Protein AF-A0A915JAK9-F1 (afdb_monomer_lite)

Structure (mmCIF, N/CA/C/O backbone):
data_AF-A0A915JAK9-F1
#
_entry.id   AF-A0A915JAK9-F1
#
loop_
_atom_site.group_PDB
_atom_site.id
_atom_site.type_symbol
_atom_site.label_atom_id
_atom_site.label_alt_id
_atom_site.label_comp_id
_atom_site.label_asym_id
_atom_site.label_entity_id
_atom_site.label_seq_id
_atom_site.pdbx_PDB_ins_code
_atom_site.Cartn_x
_atom_site.Cartn_y
_atom_site.Cartn_z
_atom_site.occupancy
_atom_site.B_iso_or_equiv
_atom_site.auth_seq_id
_atom_site.auth_comp_id
_atom_site.auth_asym_id
_atom_site.auth_atom_id
_atom_site.pdbx_PDB_model_num
ATOM 1 N N . MET A 1 1 ? 22.316 16.025 -23.264 1.00 28.16 1 MET A N 1
ATOM 2 C CA . MET A 1 1 ? 22.798 15.914 -21.864 1.00 28.16 1 MET A CA 1
ATOM 3 C C . MET A 1 1 ? 23.188 14.487 -21.472 1.00 28.16 1 MET A C 1
ATOM 5 O O . MET A 1 1 ? 24.205 14.339 -20.814 1.00 28.16 1 MET A O 1
ATOM 9 N N . ALA A 1 2 ? 22.484 13.441 -21.930 1.00 27.31 2 ALA A N 1
ATOM 10 C CA . ALA A 1 2 ? 22.866 12.042 -21.676 1.00 27.31 2 ALA A CA 1
ATOM 11 C C . ALA A 1 2 ? 24.202 11.599 -22.322 1.00 27.31 2 ALA A C 1
ATOM 13 O O . ALA A 1 2 ? 24.864 10.717 -21.787 1.00 27.31 2 ALA A O 1
ATOM 14 N N . SER A 1 3 ? 24.633 12.230 -23.424 1.00 28.39 3 SER A N 1
ATOM 15 C CA . SER A 1 3 ? 25.911 11.921 -24.093 1.00 28.39 3 SER A CA 1
ATOM 16 C C . SER A 1 3 ? 27.145 12.353 -23.294 1.00 28.39 3 SER A C 1
ATOM 18 O O . SER A 1 3 ? 28.183 11.713 -23.402 1.00 28.39 3 SER A O 1
ATOM 20 N N . HIS A 1 4 ? 27.030 13.397 -22.466 1.00 32.34 4 HIS A N 1
ATOM 21 C CA . HIS A 1 4 ? 28.166 13.973 -21.740 1.00 32.34 4 HIS A CA 1
ATOM 22 C C . HIS A 1 4 ? 28.439 13.314 -20.380 1.00 32.34 4 HIS A C 1
ATOM 24 O O . HIS A 1 4 ? 29.545 13.434 -19.875 1.00 32.34 4 HIS A O 1
ATOM 30 N N . MET A 1 5 ? 27.487 12.569 -19.801 1.00 33.78 5 MET A N 1
ATOM 31 C CA . MET A 1 5 ? 27.693 11.870 -18.515 1.00 33.78 5 MET A CA 1
ATOM 32 C C . MET A 1 5 ? 28.364 10.492 -18.659 1.00 33.78 5 MET A C 1
ATOM 34 O O . MET A 1 5 ? 28.648 9.835 -17.661 1.00 33.78 5 MET A O 1
ATOM 38 N N . VAL A 1 6 ? 28.598 10.023 -19.890 1.00 38.34 6 VAL A N 1
ATOM 39 C CA . VAL A 1 6 ? 29.215 8.710 -20.166 1.00 38.34 6 VAL A CA 1
ATOM 40 C C . VAL A 1 6 ? 30.747 8.792 -20.208 1.00 38.34 6 VAL A C 1
ATOM 42 O O . VAL A 1 6 ? 31.412 7.763 -20.092 1.00 38.34 6 VAL A O 1
ATOM 45 N N . ASP A 1 7 ? 31.314 9.992 -20.341 1.00 36.41 7 ASP A N 1
ATOM 46 C CA . ASP A 1 7 ? 32.749 10.176 -20.579 1.00 36.41 7 ASP A CA 1
ATOM 47 C C . ASP A 1 7 ? 33.586 10.352 -19.292 1.00 36.41 7 ASP A C 1
ATOM 49 O O . ASP A 1 7 ? 34.808 10.248 -19.350 1.00 36.41 7 ASP A O 1
ATOM 53 N N . ASP A 1 8 ? 32.960 10.502 -18.116 1.00 35.62 8 ASP A N 1
ATOM 54 C CA . ASP A 1 8 ? 33.673 10.752 -16.846 1.00 35.62 8 ASP A CA 1
ATOM 55 C C . ASP A 1 8 ? 34.227 9.492 -16.146 1.00 35.62 8 ASP A C 1
ATOM 57 O O . ASP A 1 8 ? 34.864 9.583 -15.093 1.00 35.62 8 ASP A O 1
ATOM 61 N N . PHE A 1 9 ? 34.060 8.297 -16.725 1.00 39.94 9 PHE A N 1
ATOM 62 C CA . PHE A 1 9 ? 34.734 7.093 -16.225 1.00 39.94 9 PHE A CA 1
ATOM 63 C C . PHE A 1 9 ? 36.151 7.000 -16.809 1.00 39.94 9 PHE A C 1
ATOM 65 O O . PHE A 1 9 ? 36.368 6.458 -17.894 1.00 39.94 9 PHE A O 1
ATOM 72 N N . TRP A 1 10 ? 37.122 7.539 -16.065 1.00 36.62 10 TRP A N 1
ATOM 73 C CA . TRP A 1 10 ? 38.556 7.460 -16.355 1.00 36.62 10 TRP A CA 1
ATOM 74 C C . TRP A 1 10 ? 39.028 6.001 -16.494 1.00 36.62 10 TRP A C 1
ATOM 76 O O . TRP A 1 10 ? 39.390 5.344 -15.517 1.00 36.62 10 TRP A O 1
ATOM 86 N N . TRP A 1 11 ? 39.094 5.497 -17.726 1.00 42.53 11 TRP A N 1
ATOM 87 C CA . TRP A 1 11 ? 39.929 4.348 -18.065 1.00 42.53 11 TRP A CA 1
ATOM 88 C C . TRP A 1 11 ? 41.350 4.862 -18.276 1.00 42.53 11 TRP A C 1
ATOM 90 O O . TRP A 1 11 ? 41.704 5.341 -19.351 1.00 42.53 11 TRP A O 1
ATOM 100 N N . GLY A 1 12 ? 42.169 4.809 -17.227 1.00 32.50 12 GLY A N 1
ATOM 101 C CA . GLY A 1 12 ? 43.600 5.068 -17.356 1.00 32.50 12 GLY A CA 1
ATOM 102 C C . GLY A 1 12 ? 44.207 4.134 -18.406 1.00 32.50 12 GLY A C 1
ATOM 103 O O . GLY A 1 12 ? 44.239 2.926 -18.197 1.00 32.50 12 GLY A O 1
ATOM 104 N N . SER A 1 13 ? 44.626 4.701 -19.542 1.00 35.09 13 SER A N 1
ATOM 105 C CA . SER A 1 13 ? 45.482 4.127 -20.602 1.00 35.09 13 SER A CA 1
ATOM 106 C C . SER A 1 13 ? 45.174 2.720 -21.153 1.00 35.09 13 SER A C 1
ATOM 108 O O . SER A 1 13 ? 45.930 2.229 -21.987 1.00 35.09 13 SER A O 1
ATOM 110 N N . HIS A 1 14 ? 44.074 2.075 -20.763 1.00 40.88 14 HIS A N 1
ATOM 111 C CA . HIS A 1 14 ? 43.663 0.758 -21.246 1.00 40.88 14 HIS A CA 1
ATOM 112 C C . HIS A 1 14 ? 42.363 0.900 -22.035 1.00 40.88 14 HIS A C 1
ATOM 114 O O . HIS A 1 14 ? 41.375 1.438 -21.537 1.00 40.88 14 HIS A O 1
ATOM 120 N N . SER A 1 15 ? 42.376 0.433 -23.285 1.00 47.16 15 SER A N 1
ATOM 121 C CA . SER A 1 15 ? 41.214 0.418 -24.173 1.00 47.16 15 SER A CA 1
ATOM 122 C C . SER A 1 15 ? 40.009 -0.204 -23.468 1.00 47.16 15 SER A C 1
ATOM 124 O O . SER A 1 15 ? 40.119 -1.312 -22.935 1.00 47.16 15 SER A O 1
ATOM 126 N N . ALA A 1 16 ? 38.869 0.492 -23.482 1.00 50.66 16 ALA A N 1
ATOM 127 C CA . ALA A 1 16 ? 37.636 -0.015 -22.894 1.00 50.66 16 ALA A CA 1
ATOM 128 C C . ALA A 1 16 ? 37.316 -1.426 -23.437 1.00 50.66 16 ALA A C 1
ATOM 130 O O . ALA A 1 16 ? 37.571 -1.692 -24.617 1.00 50.66 16 ALA A O 1
ATOM 131 N N . PRO A 1 17 ? 36.760 -2.337 -22.616 1.00 52.34 17 PRO A N 1
ATOM 132 C CA . PRO A 1 17 ? 36.475 -3.700 -23.048 1.00 52.34 17 PRO A CA 1
ATOM 133 C C . PRO A 1 17 ? 35.627 -3.705 -24.333 1.00 52.34 17 PRO A C 1
ATOM 135 O O . PRO A 1 17 ? 34.690 -2.909 -24.428 1.00 52.34 17 PRO A O 1
ATOM 138 N N . PRO A 1 18 ? 35.862 -4.613 -25.298 1.00 48.34 18 PRO A N 1
ATOM 139 C CA . PRO A 1 18 ? 35.088 -4.673 -26.546 1.00 48.34 18 PRO A CA 1
ATOM 140 C C . PRO A 1 18 ? 33.568 -4.725 -26.317 1.00 48.34 18 PRO A C 1
ATOM 142 O O . PRO A 1 18 ? 32.795 -4.101 -27.042 1.00 48.34 18 PRO A O 1
ATOM 145 N N . ASN A 1 19 ? 33.148 -5.393 -25.238 1.00 48.19 19 ASN A N 1
ATOM 146 C CA . ASN A 1 19 ? 31.753 -5.471 -24.806 1.00 48.19 19 ASN A CA 1
ATOM 147 C C . ASN A 1 19 ? 31.181 -4.105 -24.386 1.00 48.19 19 ASN A C 1
ATOM 149 O O . ASN A 1 19 ? 30.012 -3.840 -24.638 1.00 48.19 19 ASN A O 1
ATOM 153 N N . TYR A 1 20 ? 31.991 -3.230 -23.782 1.00 50.78 20 TYR A N 1
ATOM 154 C CA . TYR A 1 20 ? 31.600 -1.866 -23.411 1.00 50.78 20 TYR A CA 1
ATOM 155 C C . TYR A 1 20 ? 31.475 -0.955 -24.640 1.00 50.78 20 TYR A C 1
ATOM 157 O O . TYR A 1 20 ? 30.569 -0.129 -24.699 1.00 50.78 20 TYR A O 1
ATOM 165 N N . ILE A 1 21 ? 32.337 -1.129 -25.647 1.00 53.31 21 ILE A N 1
ATOM 166 C CA . ILE A 1 21 ? 32.273 -0.363 -26.902 1.00 53.31 21 ILE A CA 1
ATOM 167 C C . ILE A 1 21 ? 31.019 -0.743 -27.694 1.00 53.31 21 ILE A C 1
ATOM 169 O O . ILE A 1 21 ? 30.227 0.134 -28.025 1.00 53.31 21 ILE A O 1
ATOM 173 N N . ALA A 1 22 ? 30.784 -2.043 -27.917 1.00 52.66 22 ALA A N 1
ATOM 174 C CA . ALA A 1 22 ? 29.562 -2.529 -28.564 1.00 52.66 22 ALA A CA 1
ATOM 175 C C . ALA A 1 22 ? 28.302 -2.065 -27.813 1.00 52.66 22 ALA A C 1
ATOM 177 O O . ALA A 1 22 ? 27.298 -1.693 -28.418 1.00 52.66 22 ALA A O 1
ATOM 178 N N . PHE A 1 23 ? 28.383 -2.023 -26.483 1.00 54.59 23 PHE A N 1
ATOM 179 C CA . PHE A 1 23 ? 27.334 -1.501 -25.628 1.00 54.59 23 PHE A CA 1
ATOM 180 C C . PHE A 1 23 ? 27.099 0.010 -25.803 1.00 54.59 23 PHE A C 1
ATOM 182 O O . PHE A 1 23 ? 25.952 0.400 -26.001 1.00 54.59 23 PHE A O 1
ATOM 189 N N . LYS A 1 24 ? 28.147 0.850 -25.796 1.00 54.62 24 LYS A N 1
ATOM 190 C CA . LYS A 1 24 ? 28.047 2.302 -26.054 1.00 54.62 24 LYS A CA 1
ATOM 191 C C . LYS A 1 24 ? 27.446 2.564 -27.437 1.00 54.62 24 LYS A C 1
ATOM 193 O O . LYS A 1 24 ? 26.594 3.433 -27.569 1.00 54.62 24 LYS A O 1
ATOM 198 N N . THR A 1 25 ? 27.800 1.761 -28.442 1.00 55.97 25 THR A N 1
ATOM 199 C CA . THR A 1 25 ? 27.209 1.841 -29.785 1.00 55.97 25 THR A CA 1
ATOM 200 C C . THR A 1 25 ? 25.718 1.505 -29.782 1.00 55.97 25 THR A C 1
ATOM 202 O O . THR A 1 25 ? 24.937 2.274 -30.329 1.00 55.97 25 THR A O 1
ATOM 205 N N . ILE A 1 26 ? 25.294 0.412 -29.137 1.00 55.97 26 ILE A N 1
ATOM 206 C CA . ILE A 1 26 ? 23.866 0.062 -29.043 1.00 55.97 26 ILE A CA 1
ATOM 207 C C . ILE A 1 26 ? 23.096 1.131 -28.262 1.00 55.97 26 ILE A C 1
ATOM 209 O O . ILE A 1 26 ? 22.023 1.530 -28.696 1.00 55.97 26 ILE A O 1
ATOM 213 N N . LEU A 1 27 ? 23.635 1.616 -27.140 1.00 55.09 27 LEU A N 1
ATOM 214 C CA . LEU A 1 27 ? 23.019 2.681 -26.345 1.00 55.09 27 LEU A CA 1
ATOM 215 C C . LEU A 1 27 ? 22.844 3.958 -27.159 1.00 55.09 27 LEU A C 1
ATOM 217 O O . LEU A 1 27 ? 21.760 4.527 -27.130 1.00 55.09 27 LEU A O 1
ATOM 221 N N . ASN A 1 28 ? 23.878 4.376 -27.892 1.00 59.00 28 ASN A N 1
ATOM 222 C CA . ASN A 1 28 ? 23.829 5.572 -28.724 1.00 59.00 28 ASN A CA 1
ATOM 223 C C . ASN A 1 28 ? 22.777 5.416 -29.823 1.00 59.00 28 ASN A C 1
ATOM 225 O O . ASN A 1 28 ? 21.876 6.242 -29.895 1.00 59.00 28 ASN A O 1
ATOM 229 N N . VAL A 1 29 ? 22.798 4.306 -30.568 1.00 57.66 29 VAL A N 1
ATOM 230 C CA . VAL A 1 29 ? 21.819 4.004 -31.628 1.00 57.66 29 VAL A CA 1
ATOM 231 C C . VAL A 1 29 ? 20.391 3.958 -31.076 1.00 57.66 29 VAL A C 1
ATOM 233 O O . VAL A 1 29 ? 19.473 4.528 -31.658 1.00 57.66 29 VAL A O 1
ATOM 236 N N . VAL A 1 30 ? 20.188 3.308 -29.928 1.00 55.66 30 VAL A N 1
ATOM 237 C CA . VAL A 1 30 ? 18.879 3.237 -29.271 1.00 55.66 30 VAL A CA 1
ATOM 238 C C . VAL A 1 30 ? 18.445 4.617 -28.770 1.00 55.66 30 VAL A C 1
ATOM 240 O O . VAL A 1 30 ? 17.294 4.983 -28.959 1.00 55.66 30 VAL A O 1
ATOM 243 N N . SER A 1 31 ? 19.339 5.408 -28.174 1.00 54.16 31 SER A N 1
ATOM 244 C CA . SER A 1 31 ? 19.018 6.744 -27.655 1.00 54.16 31 SER A CA 1
ATOM 245 C C . SER A 1 31 ? 18.763 7.780 -28.755 1.00 54.16 31 SER A C 1
ATOM 247 O O . SER A 1 31 ? 17.893 8.629 -28.593 1.00 54.16 31 SER A O 1
ATOM 249 N N . GLU A 1 32 ? 19.472 7.683 -29.882 1.00 58.62 32 GLU A N 1
ATOM 250 C CA . GLU A 1 32 ? 19.312 8.555 -31.048 1.00 58.62 32 GLU A CA 1
ATOM 251 C C . GLU A 1 32 ? 18.008 8.253 -31.794 1.00 58.62 32 GLU A C 1
ATOM 253 O O . GLU A 1 32 ? 17.333 9.173 -32.247 1.00 58.62 32 GLU A O 1
ATOM 258 N N . HIS A 1 33 ? 17.609 6.979 -31.879 1.00 52.72 33 HIS A N 1
ATOM 259 C CA . HIS A 1 33 ? 16.389 6.568 -32.583 1.00 52.72 33 HIS A CA 1
ATOM 260 C C . HIS A 1 33 ? 15.132 6.478 -31.708 1.00 52.72 33 HIS A C 1
ATOM 262 O O . HIS A 1 33 ? 14.037 6.342 -32.249 1.00 52.72 33 HIS A O 1
ATOM 268 N N . LEU A 1 34 ? 15.264 6.547 -30.380 1.00 53.06 34 LEU A N 1
ATOM 269 C CA . LEU A 1 34 ? 14.134 6.616 -29.446 1.00 53.06 34 LEU A CA 1
ATOM 270 C C . LEU A 1 34 ? 13.841 8.037 -28.952 1.00 53.06 34 LEU A C 1
ATOM 272 O O . LEU A 1 34 ? 13.025 8.178 -28.045 1.00 53.06 34 LEU A O 1
ATOM 276 N N . ASN A 1 35 ? 14.474 9.082 -29.497 1.00 49.47 35 ASN A N 1
ATOM 277 C CA . ASN A 1 35 ? 14.130 10.452 -29.118 1.00 49.47 35 ASN A CA 1
ATOM 278 C C . ASN A 1 35 ? 12.659 10.730 -29.497 1.00 49.47 35 ASN A C 1
ATOM 280 O O . ASN A 1 35 ? 12.259 10.575 -30.650 1.00 49.47 35 ASN A O 1
ATOM 284 N N . VAL A 1 36 ? 11.846 11.021 -28.479 1.00 49.22 36 VAL A N 1
ATOM 285 C CA . VAL A 1 36 ? 10.416 10.659 -28.412 1.00 49.22 36 VAL A CA 1
ATOM 286 C C . VAL A 1 36 ? 9.488 11.592 -29.210 1.00 49.22 36 VAL A C 1
ATOM 288 O O . VAL A 1 36 ? 8.308 11.288 -29.349 1.00 49.22 36 VAL A O 1
ATOM 291 N N . ASP A 1 37 ? 9.989 12.656 -29.835 1.00 44.50 37 ASP A N 1
ATOM 292 C CA . ASP A 1 37 ? 9.107 13.679 -30.418 1.00 44.50 37 ASP A CA 1
ATOM 293 C C . ASP A 1 37 ? 8.751 13.472 -31.909 1.00 44.50 37 ASP A C 1
ATOM 295 O O . ASP A 1 37 ? 7.727 13.977 -32.364 1.00 44.50 37 ASP A O 1
ATOM 299 N N . ASP A 1 38 ? 9.508 12.667 -32.669 1.00 43.94 38 ASP A N 1
ATOM 300 C CA . ASP A 1 38 ? 9.374 12.612 -34.145 1.00 43.94 38 ASP A CA 1
ATOM 301 C C . ASP A 1 38 ? 8.589 11.405 -34.713 1.00 43.94 38 ASP A C 1
ATOM 303 O O . ASP A 1 38 ? 8.328 11.329 -35.914 1.00 43.94 38 ASP A O 1
ATOM 307 N N . LEU A 1 39 ? 8.167 10.439 -33.888 1.00 48.44 39 LEU A N 1
ATOM 308 C CA . LEU A 1 39 ? 7.592 9.156 -34.358 1.00 48.44 39 LEU A CA 1
ATOM 309 C C . LEU A 1 39 ? 6.050 9.075 -34.316 1.00 48.44 39 LEU A C 1
ATOM 311 O O . LEU A 1 39 ? 5.472 7.983 -34.356 1.00 48.44 39 LEU A O 1
ATOM 315 N N . ALA A 1 40 ? 5.357 10.213 -34.248 1.00 41.78 40 ALA A N 1
ATOM 316 C CA . ALA A 1 40 ? 3.906 10.274 -34.038 1.00 41.78 40 ALA A CA 1
ATOM 317 C C . ALA A 1 40 ? 3.031 9.933 -35.268 1.00 41.78 40 ALA A C 1
ATOM 319 O O . ALA A 1 40 ? 1.813 9.830 -35.132 1.00 41.78 40 ALA A O 1
ATOM 320 N N . ALA A 1 41 ? 3.594 9.716 -36.460 1.00 46.25 41 ALA A N 1
ATOM 321 C CA . ALA A 1 41 ? 2.798 9.539 -37.675 1.00 46.25 41 ALA A CA 1
ATOM 322 C C . ALA A 1 41 ? 3.002 8.155 -38.324 1.00 46.25 41 ALA A C 1
ATOM 324 O O . ALA A 1 41 ? 4.084 7.856 -38.817 1.00 46.25 41 ALA A O 1
ATOM 325 N N . THR A 1 42 ? 1.917 7.367 -38.415 1.00 46.66 42 THR A N 1
ATOM 326 C CA . THR A 1 42 ? 1.698 6.113 -39.193 1.00 46.66 42 THR A CA 1
ATOM 327 C C . THR A 1 42 ? 1.856 4.754 -38.482 1.00 46.66 42 THR A C 1
ATOM 329 O O . THR A 1 42 ? 2.669 4.572 -37.584 1.00 46.66 42 THR A O 1
ATOM 332 N N . ASN A 1 43 ? 1.082 3.753 -38.938 1.00 48.19 43 ASN A N 1
ATOM 333 C CA . ASN A 1 43 ? 1.102 2.358 -38.456 1.00 48.19 43 ASN A CA 1
ATOM 334 C C . ASN A 1 43 ? 2.460 1.656 -38.652 1.00 48.19 43 ASN A C 1
ATOM 336 O O . ASN A 1 43 ? 2.801 0.760 -37.882 1.00 48.19 43 ASN A O 1
ATOM 340 N N . PHE A 1 44 ? 3.261 2.101 -39.626 1.00 48.25 44 PHE A N 1
ATOM 341 C CA . PHE A 1 44 ? 4.636 1.628 -39.834 1.00 48.25 44 PHE A CA 1
ATOM 342 C C . PHE A 1 44 ? 5.548 1.980 -38.645 1.00 48.25 44 PHE A C 1
ATOM 344 O O . PHE A 1 44 ? 6.495 1.254 -38.343 1.00 48.25 44 PHE A O 1
ATOM 351 N N . ALA A 1 45 ? 5.221 3.051 -37.912 1.00 61.00 45 ALA A N 1
ATOM 352 C CA . ALA A 1 45 ? 5.936 3.434 -36.703 1.00 61.00 45 ALA A CA 1
ATOM 353 C C . ALA A 1 45 ? 5.733 2.423 -35.564 1.00 61.00 45 ALA A C 1
ATOM 355 O O . ALA A 1 45 ? 6.635 2.265 -34.750 1.00 61.00 45 ALA A O 1
ATOM 356 N N . GLN A 1 46 ? 4.604 1.702 -35.493 1.00 62.44 46 GLN A N 1
ATOM 357 C CA . GLN A 1 46 ? 4.350 0.774 -34.385 1.00 62.44 46 GLN A CA 1
ATOM 358 C C . GLN A 1 46 ? 5.174 -0.514 -34.492 1.00 62.44 46 GLN A C 1
ATOM 360 O O . GLN A 1 46 ? 5.793 -0.916 -33.510 1.00 62.44 46 GLN A O 1
ATOM 365 N N . GLU A 1 47 ? 5.234 -1.135 -35.673 1.00 65.31 47 GLU A N 1
ATOM 366 C CA . GLU A 1 47 ? 6.069 -2.326 -35.892 1.00 65.31 47 GLU A CA 1
ATOM 367 C C . GLU A 1 47 ? 7.560 -2.003 -35.735 1.00 65.31 47 GLU A C 1
ATOM 369 O O . GLU A 1 47 ? 8.305 -2.769 -35.120 1.00 65.31 47 GLU A O 1
ATOM 374 N N . TYR A 1 48 ? 7.990 -0.833 -36.218 1.00 65.50 48 TYR A N 1
ATOM 375 C CA . TYR A 1 48 ? 9.356 -0.350 -36.036 1.00 65.50 48 TYR A CA 1
ATOM 376 C C . TYR A 1 48 ? 9.676 -0.048 -34.560 1.00 65.50 48 TYR A C 1
ATOM 378 O O . TYR A 1 48 ? 10.734 -0.451 -34.070 1.00 65.50 48 TYR A O 1
ATOM 386 N N . ARG A 1 49 ? 8.745 0.567 -33.812 1.00 63.94 49 ARG A N 1
ATOM 387 C CA . ARG A 1 49 ? 8.851 0.754 -32.351 1.00 63.94 49 ARG A CA 1
ATOM 388 C C . ARG A 1 49 ? 8.973 -0.579 -31.621 1.00 63.94 49 ARG A C 1
ATOM 390 O O . ARG A 1 49 ? 9.854 -0.734 -30.778 1.00 63.94 49 ARG A O 1
ATOM 397 N N . ASP A 1 50 ? 8.140 -1.557 -31.966 1.00 67.19 50 ASP A N 1
ATOM 398 C CA . ASP A 1 50 ? 8.184 -2.892 -31.372 1.00 67.19 50 ASP A CA 1
ATOM 399 C C . ASP A 1 50 ? 9.495 -3.620 -31.703 1.00 67.19 50 ASP A C 1
ATOM 401 O O . ASP A 1 50 ? 10.050 -4.314 -30.845 1.00 67.19 50 ASP A O 1
ATOM 405 N N . PHE A 1 51 ? 10.032 -3.454 -32.915 1.00 67.56 51 PHE A N 1
ATOM 406 C CA . PHE A 1 51 ? 11.338 -3.990 -33.299 1.00 67.56 51 PHE A CA 1
ATOM 407 C C . PHE A 1 51 ? 12.475 -3.360 -32.485 1.00 67.56 51 PHE A C 1
ATOM 409 O O . PHE A 1 51 ? 13.231 -4.094 -31.842 1.00 67.56 51 PHE A O 1
ATOM 416 N N . LEU A 1 52 ? 12.565 -2.025 -32.448 1.00 65.56 52 LEU A N 1
ATOM 417 C CA . LEU A 1 52 ? 13.573 -1.301 -31.665 1.00 65.56 52 LEU A CA 1
ATOM 418 C C . LEU A 1 52 ? 13.484 -1.653 -30.180 1.00 65.56 52 LEU A C 1
ATOM 420 O O . LEU A 1 52 ? 14.500 -1.905 -29.535 1.00 65.56 52 LEU A O 1
ATOM 424 N N . HIS A 1 53 ? 12.269 -1.762 -29.648 1.00 67.56 53 HIS A N 1
ATOM 425 C CA . HIS A 1 53 ? 12.046 -2.168 -28.271 1.00 67.56 53 HIS A CA 1
ATOM 426 C C . HIS A 1 53 ? 12.524 -3.599 -28.004 1.00 67.56 53 HIS A C 1
ATOM 428 O O . HIS A 1 53 ? 13.217 -3.860 -27.021 1.00 67.56 53 HIS A O 1
ATOM 434 N N . ASN A 1 54 ? 12.186 -4.551 -28.876 1.00 68.94 54 ASN A N 1
ATOM 435 C CA . ASN A 1 54 ? 12.632 -5.932 -28.726 1.00 68.94 54 ASN A CA 1
ATOM 436 C C . ASN A 1 54 ? 14.154 -6.063 -28.853 1.00 68.94 54 ASN A C 1
ATOM 438 O O . ASN A 1 54 ? 14.747 -6.851 -28.114 1.00 68.94 54 ASN A O 1
ATOM 442 N N . ALA A 1 55 ? 14.780 -5.278 -29.731 1.00 66.56 55 ALA A N 1
ATOM 443 C CA . ALA A 1 55 ? 16.230 -5.190 -29.854 1.00 66.56 55 ALA A CA 1
ATOM 444 C C . ALA A 1 55 ? 16.865 -4.600 -28.584 1.00 66.56 55 ALA A C 1
ATOM 446 O O . ALA A 1 55 ? 17.818 -5.171 -28.055 1.00 66.56 55 ALA A O 1
ATOM 447 N N . ALA A 1 56 ? 16.290 -3.530 -28.030 1.00 68.25 56 ALA A N 1
ATOM 448 C CA . ALA A 1 56 ? 16.749 -2.911 -26.790 1.00 68.25 56 ALA A CA 1
ATOM 449 C C . ALA A 1 56 ? 16.590 -3.857 -25.585 1.00 68.25 56 ALA A C 1
ATOM 451 O O . ALA A 1 56 ? 17.522 -4.029 -24.802 1.00 68.25 56 ALA A O 1
ATOM 452 N N . LEU A 1 57 ? 15.465 -4.569 -25.470 1.00 68.94 57 LEU A N 1
ATOM 453 C CA . LEU A 1 57 ? 15.272 -5.614 -24.460 1.00 68.94 57 LEU A CA 1
ATOM 454 C C . LEU A 1 57 ? 16.237 -6.788 -24.631 1.00 68.94 57 LEU A C 1
ATOM 456 O O . LEU A 1 57 ? 16.676 -7.381 -23.644 1.00 68.94 57 LEU A O 1
ATOM 460 N N . PHE A 1 58 ? 16.531 -7.178 -25.870 1.00 70.94 58 PHE A N 1
ATOM 461 C CA . PHE A 1 58 ? 17.508 -8.222 -26.148 1.00 70.94 58 PHE A CA 1
ATOM 462 C C . PHE A 1 58 ? 18.905 -7.775 -25.714 1.00 70.94 58 PHE A C 1
ATOM 464 O O . PHE A 1 58 ? 19.560 -8.506 -24.973 1.00 70.94 58 PHE A O 1
ATOM 471 N N . ALA A 1 59 ? 19.310 -6.552 -26.061 1.00 67.12 59 ALA A N 1
ATOM 472 C CA . ALA A 1 59 ? 20.550 -5.951 -25.584 1.00 67.12 59 ALA A CA 1
ATOM 473 C C . ALA A 1 59 ? 20.592 -5.914 -24.049 1.00 67.12 59 ALA A C 1
ATOM 475 O O . ALA A 1 59 ? 21.557 -6.386 -23.456 1.00 67.12 59 ALA A O 1
ATOM 476 N N . ALA A 1 60 ? 19.511 -5.483 -23.395 1.00 69.25 60 ALA A N 1
ATOM 477 C CA . ALA A 1 60 ? 19.374 -5.469 -21.940 1.00 69.25 60 ALA A CA 1
ATOM 478 C C . ALA A 1 60 ? 19.549 -6.867 -21.311 1.00 69.25 60 ALA A C 1
ATOM 480 O O . ALA A 1 60 ? 20.239 -7.029 -20.303 1.00 69.25 60 ALA A O 1
ATOM 481 N N . LYS A 1 61 ? 18.994 -7.914 -21.936 1.00 68.00 61 LYS A N 1
ATOM 482 C CA . LYS A 1 61 ? 19.197 -9.309 -21.509 1.00 68.00 61 LYS A CA 1
ATOM 483 C C . LYS A 1 61 ? 20.636 -9.781 -21.696 1.00 68.00 61 LYS A C 1
ATOM 485 O O . LYS A 1 61 ? 21.149 -10.472 -20.819 1.00 68.00 61 LYS A O 1
ATOM 490 N N . VAL A 1 62 ? 21.274 -9.432 -22.814 1.00 68.00 62 VAL A N 1
ATOM 491 C CA . VAL A 1 62 ? 22.687 -9.749 -23.071 1.00 68.00 62 VAL A CA 1
ATOM 492 C C . VAL A 1 62 ? 23.571 -9.060 -22.033 1.00 68.00 62 VAL A C 1
ATOM 494 O O . VAL A 1 62 ? 24.427 -9.709 -21.442 1.00 68.00 62 VAL A O 1
ATOM 497 N N . ILE A 1 63 ? 23.304 -7.792 -21.721 1.00 65.94 63 ILE A N 1
ATOM 498 C CA . ILE A 1 63 ? 24.010 -7.035 -20.681 1.00 65.94 63 ILE A CA 1
ATOM 499 C C . ILE A 1 63 ? 23.839 -7.696 -19.318 1.00 65.94 63 ILE A C 1
ATOM 501 O O . ILE A 1 63 ? 24.822 -7.865 -18.609 1.00 65.94 63 ILE A O 1
ATOM 505 N N . LEU A 1 64 ? 22.628 -8.128 -18.960 1.00 65.12 64 LEU A N 1
ATOM 506 C CA . LEU A 1 64 ? 22.400 -8.850 -17.709 1.00 65.12 64 LEU A CA 1
ATOM 507 C C . LEU A 1 64 ? 23.166 -10.186 -17.664 1.00 65.12 64 LEU A C 1
ATOM 509 O O . LEU A 1 64 ? 23.682 -10.575 -16.617 1.00 65.12 64 LEU A O 1
ATOM 513 N N . TYR A 1 65 ? 23.255 -10.898 -18.790 1.00 69.38 65 TYR A N 1
ATOM 514 C CA . TYR A 1 65 ? 24.043 -12.127 -18.878 1.00 69.38 65 TYR A CA 1
ATOM 515 C C . TYR A 1 65 ? 25.544 -11.850 -18.705 1.00 69.38 65 TYR A C 1
ATOM 517 O O . TYR A 1 65 ? 26.213 -12.567 -17.967 1.00 69.38 65 TYR A O 1
ATOM 525 N N . ILE A 1 66 ? 26.057 -10.774 -19.309 1.00 62.75 66 ILE A N 1
ATOM 526 C CA . ILE A 1 66 ? 27.449 -10.336 -19.139 1.00 62.75 66 ILE A CA 1
ATOM 527 C C . ILE A 1 66 ? 27.693 -9.865 -17.696 1.00 62.75 66 ILE A C 1
ATOM 529 O O . ILE A 1 66 ? 28.690 -10.263 -17.101 1.00 62.75 66 ILE A O 1
ATOM 533 N N . TYR A 1 67 ? 26.762 -9.120 -17.095 1.00 64.69 67 TYR A N 1
ATOM 534 C CA . TYR A 1 67 ? 26.796 -8.702 -15.687 1.00 64.69 67 TYR A CA 1
ATOM 535 C C . TYR A 1 67 ? 26.932 -9.899 -14.738 1.00 64.69 67 TYR A C 1
ATOM 537 O O . TYR A 1 67 ? 27.724 -9.869 -13.800 1.00 64.69 67 TYR A O 1
ATOM 545 N N . ARG A 1 68 ? 26.231 -11.006 -15.022 1.00 65.12 68 ARG A N 1
ATOM 546 C CA . ARG A 1 68 ? 26.369 -12.256 -14.255 1.00 65.12 68 ARG A CA 1
ATOM 547 C C . ARG A 1 68 ? 27.793 -12.827 -14.306 1.00 65.12 68 ARG A C 1
ATOM 549 O O . ARG A 1 68 ? 28.184 -13.556 -13.399 1.00 65.12 68 ARG A O 1
ATOM 556 N N . THR A 1 69 ? 28.550 -12.527 -15.361 1.00 59.22 69 THR A N 1
ATOM 557 C CA . THR A 1 69 ? 29.921 -13.018 -15.560 1.00 59.22 69 THR A CA 1
ATOM 558 C C . THR A 1 69 ? 31.004 -12.031 -15.114 1.00 59.22 69 THR A C 1
ATOM 560 O O . THR A 1 69 ? 32.086 -12.480 -14.745 1.00 59.22 69 THR A O 1
ATOM 563 N N . GLN A 1 70 ? 30.738 -10.715 -15.104 1.00 54.03 70 GLN A N 1
ATOM 564 C CA . GLN A 1 70 ? 31.672 -9.674 -14.657 1.00 54.03 70 GLN A CA 1
ATOM 565 C C . GLN A 1 70 ? 30.955 -8.430 -14.093 1.00 54.03 70 GLN A C 1
ATOM 567 O O . GLN A 1 70 ? 30.080 -7.876 -14.749 1.00 54.03 70 GLN A O 1
ATOM 572 N N . THR A 1 71 ? 31.435 -7.988 -12.918 1.00 55.91 71 THR A N 1
ATOM 573 C CA . THR A 1 71 ? 31.383 -6.640 -12.295 1.00 55.91 71 THR A CA 1
ATOM 574 C C . THR A 1 71 ? 30.057 -5.856 -12.203 1.00 55.91 71 THR A C 1
ATOM 576 O O . THR A 1 71 ? 29.235 -5.776 -13.106 1.00 55.91 71 THR A O 1
ATOM 579 N N . ASN A 1 72 ? 29.941 -5.087 -11.109 1.00 60.00 72 ASN A N 1
ATOM 580 C CA . ASN A 1 72 ? 28.888 -4.091 -10.846 1.00 60.00 72 ASN A CA 1
ATOM 581 C C . ASN A 1 72 ? 28.773 -2.948 -11.888 1.00 60.00 72 ASN A C 1
ATOM 583 O O . ASN A 1 72 ? 27.884 -2.107 -11.781 1.00 60.00 72 ASN A O 1
ATOM 587 N N . LEU A 1 73 ? 29.653 -2.907 -12.895 1.00 64.25 73 LEU A N 1
ATOM 588 C CA . LEU A 1 73 ? 29.822 -1.796 -13.840 1.00 64.25 73 LEU A CA 1
ATOM 589 C C . LEU A 1 73 ? 28.680 -1.672 -14.861 1.00 64.25 73 LEU A C 1
ATOM 591 O O . LEU A 1 73 ? 28.443 -0.589 -15.390 1.00 64.25 73 LEU A O 1
ATOM 595 N N . LEU A 1 74 ? 27.960 -2.763 -15.140 1.00 72.56 74 LEU A N 1
ATOM 596 C CA . LEU A 1 74 ? 26.930 -2.796 -16.186 1.00 72.56 74 LEU A CA 1
ATOM 597 C C . LEU A 1 74 ? 25.502 -2.567 -15.679 1.00 72.56 74 LEU A C 1
ATOM 599 O O . LEU A 1 74 ? 24.582 -2.462 -16.490 1.00 72.56 74 LEU A O 1
ATOM 603 N N . LEU A 1 75 ? 25.298 -2.436 -14.365 1.00 77.38 75 LEU A N 1
ATOM 604 C CA . LEU A 1 75 ? 23.959 -2.220 -13.822 1.00 77.38 75 LEU A CA 1
ATOM 605 C C . LEU A 1 75 ? 23.430 -0.813 -14.123 1.00 77.38 75 LEU A C 1
ATOM 607 O O . LEU A 1 75 ? 22.315 -0.675 -14.615 1.00 77.38 75 LEU A O 1
ATOM 611 N N . HIS A 1 76 ? 24.226 0.229 -13.871 1.00 79.44 76 HIS A N 1
ATOM 612 C CA . HIS A 1 76 ? 23.804 1.608 -14.136 1.00 79.44 76 HIS A CA 1
ATOM 613 C C . HIS A 1 76 ? 23.383 1.814 -15.602 1.00 79.44 76 HIS A C 1
ATOM 615 O O . HIS A 1 76 ? 22.306 2.366 -15.851 1.00 79.44 76 HIS A O 1
ATOM 621 N N . PRO A 1 77 ? 24.166 1.347 -16.593 1.00 76.94 77 PRO A N 1
ATOM 622 C CA . PRO A 1 77 ? 23.779 1.497 -17.984 1.00 76.94 77 PRO A CA 1
ATOM 623 C C . PRO A 1 77 ? 22.600 0.602 -18.403 1.00 76.94 77 PRO A C 1
ATOM 625 O O . PRO A 1 77 ? 21.787 1.019 -19.227 1.00 76.94 77 PRO A O 1
ATOM 628 N N . LEU A 1 78 ? 22.455 -0.589 -17.807 1.00 81.50 78 LEU A N 1
ATOM 629 C CA . LEU A 1 78 ? 21.272 -1.436 -17.988 1.00 81.50 78 LEU A CA 1
ATOM 630 C C . LEU A 1 78 ? 19.999 -0.719 -17.525 1.00 81.50 78 LEU A C 1
ATOM 632 O O . LEU A 1 78 ? 19.000 -0.710 -18.242 1.00 81.50 78 LEU A O 1
ATOM 636 N N . LEU A 1 79 ? 20.042 -0.096 -16.347 1.00 82.88 79 LEU A N 1
ATOM 637 C CA . LEU A 1 79 ? 18.917 0.664 -15.813 1.00 82.88 79 LEU A CA 1
ATOM 638 C C . LEU A 1 79 ? 18.620 1.904 -16.667 1.00 82.88 79 LEU A C 1
ATOM 640 O O . LEU A 1 79 ? 17.451 2.216 -16.863 1.00 82.88 79 LEU A O 1
ATOM 644 N N . ASN A 1 80 ? 19.640 2.568 -17.238 1.00 80.94 80 ASN A N 1
ATOM 645 C CA . ASN A 1 80 ? 19.431 3.715 -18.138 1.00 80.94 80 ASN A CA 1
ATOM 646 C C . ASN A 1 80 ? 18.628 3.278 -19.364 1.00 80.94 80 ASN A C 1
ATOM 648 O O . ASN A 1 80 ? 17.636 3.905 -19.726 1.00 80.94 80 ASN A O 1
ATOM 652 N N . LEU A 1 81 ? 19.038 2.164 -19.970 1.00 77.44 81 LEU A N 1
ATOM 653 C CA . LEU A 1 81 ? 18.344 1.589 -21.112 1.00 77.44 81 LEU A CA 1
ATOM 654 C C . LEU A 1 81 ? 16.902 1.210 -20.749 1.00 77.44 81 LEU A C 1
ATOM 656 O O . LEU A 1 81 ? 15.983 1.505 -21.505 1.00 77.44 81 LEU A O 1
ATOM 660 N N . CYS A 1 82 ? 16.688 0.604 -19.579 1.00 82.25 82 CYS A N 1
ATOM 661 C CA . CYS A 1 82 ? 15.353 0.224 -19.121 1.00 82.25 82 CYS A CA 1
ATOM 662 C C . CYS A 1 82 ? 14.450 1.433 -18.838 1.00 82.25 82 CYS A C 1
ATOM 664 O O . CYS A 1 82 ? 13.264 1.357 -19.133 1.00 82.25 82 CYS A O 1
ATOM 666 N N . GLN A 1 83 ? 14.990 2.544 -18.329 1.00 81.81 83 GLN A N 1
ATOM 667 C CA . GLN A 1 83 ? 14.237 3.791 -18.146 1.00 81.81 83 GLN A CA 1
ATOM 668 C C . GLN A 1 83 ? 13.823 4.408 -19.481 1.00 81.81 83 GLN A C 1
ATOM 670 O O . GLN A 1 83 ? 12.666 4.781 -19.645 1.00 81.81 83 GLN A O 1
ATOM 675 N N . ILE A 1 84 ? 14.739 4.467 -20.453 1.00 77.94 84 ILE A N 1
ATOM 676 C CA . ILE A 1 84 ? 14.417 4.940 -21.809 1.00 77.94 84 ILE A CA 1
ATOM 677 C C . ILE A 1 84 ? 13.315 4.066 -22.407 1.00 77.94 84 ILE A C 1
ATOM 679 O O . ILE A 1 84 ? 12.329 4.578 -22.923 1.00 77.94 84 ILE A O 1
ATOM 683 N N . ILE A 1 85 ? 13.461 2.744 -22.283 1.00 76.88 85 ILE A N 1
ATOM 684 C CA . ILE A 1 85 ? 12.460 1.784 -22.734 1.00 76.88 85 ILE A CA 1
ATOM 685 C C . ILE A 1 85 ? 11.100 2.037 -22.062 1.00 76.88 85 ILE A C 1
ATOM 687 O O . ILE A 1 85 ? 10.089 2.048 -22.757 1.00 76.88 85 ILE A O 1
ATOM 691 N N . ALA A 1 86 ? 11.064 2.231 -20.741 1.00 79.56 86 ALA A N 1
ATOM 692 C CA . ALA A 1 86 ? 9.827 2.392 -19.976 1.00 79.56 86 ALA A CA 1
ATOM 693 C C . ALA A 1 86 ? 9.035 3.650 -20.367 1.00 79.56 86 ALA A C 1
ATOM 695 O O . ALA A 1 86 ? 7.808 3.639 -20.303 1.00 79.56 86 ALA A O 1
ATOM 696 N N . LYS A 1 87 ? 9.729 4.700 -20.825 1.00 76.75 87 LYS A N 1
ATOM 697 C CA . LYS A 1 87 ? 9.133 5.966 -21.280 1.00 76.75 87 LYS A CA 1
ATOM 698 C C . LYS A 1 87 ? 8.525 5.908 -22.685 1.00 76.75 87 LYS A C 1
ATOM 700 O O . LYS A 1 87 ? 7.833 6.841 -23.085 1.00 76.75 87 LYS A O 1
ATOM 705 N N . ILE A 1 88 ? 8.761 4.839 -23.450 1.00 73.19 88 ILE A N 1
ATOM 706 C CA . ILE A 1 88 ? 8.172 4.689 -24.786 1.00 73.19 88 ILE A CA 1
ATOM 707 C C . ILE A 1 88 ? 6.653 4.525 -24.649 1.00 73.19 88 ILE A C 1
ATOM 709 O O . ILE A 1 88 ? 6.165 3.560 -24.056 1.00 73.19 88 ILE A O 1
ATOM 713 N N . GLN A 1 89 ? 5.891 5.439 -25.252 1.00 62.75 89 GLN A N 1
ATOM 714 C CA . GLN A 1 89 ? 4.434 5.331 -25.308 1.00 62.75 89 GLN A CA 1
ATOM 715 C C . GLN A 1 89 ? 4.000 4.096 -26.122 1.00 62.75 89 GLN A C 1
ATOM 717 O O . GLN A 1 89 ? 4.612 3.747 -27.131 1.00 62.75 89 GLN A O 1
ATOM 722 N N . PHE A 1 90 ? 2.911 3.445 -25.699 1.00 66.88 90 PHE A N 1
ATOM 723 C CA . PHE A 1 90 ? 2.284 2.304 -26.394 1.00 66.88 90 PHE A CA 1
ATOM 724 C C . PHE A 1 90 ? 3.130 1.025 -26.501 1.00 66.88 90 PHE A C 1
ATOM 726 O O . PHE A 1 90 ? 3.082 0.313 -27.506 1.00 66.88 90 PHE A O 1
ATOM 733 N N . LEU A 1 91 ? 3.860 0.671 -25.442 1.00 72.56 91 LEU A N 1
ATOM 734 C CA . LEU A 1 91 ? 4.454 -0.662 -25.337 1.00 72.56 91 LEU A CA 1
ATOM 735 C C . LEU A 1 91 ? 3.389 -1.757 -25.279 1.00 72.56 91 LEU A C 1
ATOM 737 O O . LEU A 1 91 ? 2.537 -1.752 -24.384 1.00 72.56 91 LEU A O 1
ATOM 741 N N . ASN A 1 92 ? 3.492 -2.733 -26.185 1.00 79.62 92 ASN A N 1
ATOM 742 C CA . ASN A 1 92 ? 2.620 -3.902 -26.181 1.00 79.62 92 ASN A CA 1
ATOM 743 C C . ASN A 1 92 ? 2.821 -4.765 -24.912 1.00 79.62 92 ASN A C 1
ATOM 745 O O . ASN A 1 92 ? 3.863 -4.726 -24.250 1.00 79.62 92 ASN A O 1
ATOM 749 N N . VAL A 1 93 ? 1.818 -5.583 -24.577 1.00 83.81 93 VAL A N 1
ATOM 750 C CA . VAL A 1 93 ? 1.800 -6.423 -23.361 1.00 83.81 93 VAL A CA 1
ATOM 751 C C . VAL A 1 93 ? 3.029 -7.338 -23.277 1.00 83.81 93 VAL A C 1
ATOM 753 O O . VAL A 1 93 ? 3.663 -7.466 -22.229 1.00 83.81 93 VAL A O 1
ATOM 756 N N . ARG A 1 94 ? 3.440 -7.942 -24.397 1.00 82.44 94 ARG A N 1
ATOM 757 C CA . ARG A 1 94 ? 4.583 -8.868 -24.439 1.00 82.44 94 ARG A CA 1
ATOM 758 C C . ARG A 1 94 ? 5.900 -8.171 -24.091 1.00 82.44 94 ARG A C 1
ATOM 760 O O . ARG A 1 94 ? 6.733 -8.732 -23.378 1.00 82.44 94 ARG A O 1
ATOM 767 N N . SER A 1 95 ? 6.080 -6.970 -24.616 1.00 79.50 95 SER A N 1
ATOM 768 C CA . SER A 1 95 ? 7.208 -6.073 -24.402 1.00 79.50 95 SER A CA 1
ATOM 769 C C . SER A 1 95 ? 7.287 -5.615 -22.942 1.00 79.50 95 SER A C 1
ATOM 771 O O . SER A 1 95 ? 8.302 -5.848 -22.278 1.00 79.50 95 SER A O 1
ATOM 773 N N . ARG A 1 96 ? 6.172 -5.120 -22.384 1.00 84.75 96 ARG A N 1
ATOM 774 C CA . ARG A 1 96 ? 6.059 -4.769 -20.955 1.00 84.75 96 ARG A CA 1
ATOM 775 C C . ARG A 1 96 ? 6.400 -5.956 -20.048 1.00 84.75 96 ARG A C 1
ATOM 777 O O . ARG A 1 96 ? 7.254 -5.840 -19.173 1.00 84.75 96 ARG A O 1
ATOM 784 N N . MET A 1 97 ? 5.829 -7.136 -20.305 1.00 86.94 97 MET A N 1
ATOM 785 C CA . MET A 1 97 ? 6.111 -8.346 -19.521 1.00 86.94 97 MET A CA 1
ATOM 786 C C . MET A 1 97 ? 7.598 -8.734 -19.558 1.00 86.94 97 MET A C 1
ATOM 788 O O . MET A 1 97 ? 8.172 -9.145 -18.545 1.00 86.94 97 MET A O 1
ATOM 792 N N . ARG A 1 98 ? 8.267 -8.589 -20.710 1.00 83.69 98 ARG A N 1
ATOM 793 C CA . ARG A 1 98 ? 9.711 -8.851 -20.830 1.00 83.69 98 ARG A CA 1
ATOM 794 C C . ARG A 1 98 ? 10.544 -7.868 -20.011 1.00 83.69 98 ARG A C 1
ATOM 796 O O . ARG A 1 98 ? 11.526 -8.311 -19.416 1.00 83.69 98 ARG A O 1
ATOM 803 N N . LEU A 1 99 ? 10.164 -6.591 -19.974 1.00 86.06 99 LEU A N 1
ATOM 804 C CA . LEU A 1 99 ? 10.818 -5.579 -19.146 1.00 86.06 99 LEU A CA 1
ATOM 805 C C . LEU A 1 99 ? 10.629 -5.876 -17.653 1.00 86.06 99 LEU A C 1
ATOM 807 O O . LEU A 1 99 ? 11.609 -5.950 -16.919 1.00 86.06 99 LEU A O 1
ATOM 811 N N . VAL A 1 100 ? 9.399 -6.156 -17.215 1.00 89.19 100 VAL A N 1
ATOM 812 C CA . VAL A 1 100 ? 9.107 -6.527 -15.818 1.00 89.19 100 VAL A CA 1
ATOM 813 C C . VAL A 1 100 ? 9.878 -7.790 -15.416 1.00 89.19 100 VAL A C 1
ATOM 815 O O . VAL A 1 100 ? 10.516 -7.835 -14.366 1.00 89.19 100 VAL A O 1
ATOM 818 N N . THR A 1 101 ? 9.920 -8.803 -16.287 1.00 87.81 101 THR A N 1
ATOM 819 C CA . THR A 1 101 ? 10.716 -10.022 -16.063 1.00 87.81 101 THR A CA 1
ATOM 820 C C . THR A 1 101 ? 12.214 -9.721 -15.969 1.00 87.81 101 THR A C 1
ATOM 822 O O . THR A 1 101 ? 12.928 -10.356 -15.193 1.00 87.81 101 THR A O 1
ATOM 825 N N . LEU A 1 102 ? 12.716 -8.775 -16.766 1.00 85.31 102 LEU A N 1
ATOM 826 C CA . LEU A 1 102 ? 14.103 -8.333 -16.683 1.00 85.31 102 LEU A CA 1
ATOM 827 C C . LEU A 1 102 ? 14.376 -7.656 -15.335 1.00 85.31 102 LEU A C 1
ATOM 829 O O . LEU A 1 102 ? 15.375 -7.992 -14.707 1.00 85.31 102 LEU A O 1
ATOM 833 N N . MET A 1 103 ? 13.477 -6.793 -14.854 1.00 88.62 103 MET A N 1
ATOM 834 C CA . MET A 1 103 ? 13.606 -6.141 -13.544 1.00 88.62 103 MET A CA 1
ATOM 835 C C . MET A 1 103 ? 13.609 -7.152 -12.394 1.00 88.62 103 MET A C 1
ATOM 837 O O . MET A 1 103 ? 14.488 -7.087 -11.536 1.00 88.62 103 MET A O 1
ATOM 841 N N . LYS A 1 104 ? 12.733 -8.169 -12.428 1.00 87.50 104 LYS A N 1
ATOM 842 C CA . LYS A 1 104 ? 12.789 -9.292 -11.469 1.00 87.50 104 LYS A CA 1
ATOM 843 C C . LYS A 1 104 ? 14.165 -9.957 -11.448 1.00 87.50 104 LYS A C 1
ATOM 845 O O . LYS A 1 104 ? 14.705 -10.253 -10.386 1.00 87.50 104 LYS A O 1
ATOM 850 N N . LYS A 1 105 ? 14.754 -10.189 -12.624 1.00 84.50 105 LYS A N 1
ATOM 851 C CA . LYS A 1 105 ? 16.081 -10.805 -12.728 1.00 84.50 105 LYS A CA 1
ATOM 852 C C . LYS A 1 105 ? 17.198 -9.880 -12.248 1.00 84.50 105 LYS A C 1
ATOM 854 O O . LYS A 1 105 ? 18.129 -10.374 -11.628 1.00 84.50 105 LYS A O 1
ATOM 859 N N . VAL A 1 106 ? 17.115 -8.576 -12.511 1.00 84.75 106 VAL A N 1
ATOM 860 C CA . VAL A 1 106 ? 18.065 -7.590 -11.970 1.00 84.75 106 VAL A CA 1
ATOM 861 C C . VAL A 1 106 ? 18.087 -7.675 -10.444 1.00 84.75 106 VAL A C 1
ATOM 863 O O . VAL A 1 106 ? 19.152 -7.856 -9.867 1.00 84.75 106 VAL A O 1
ATOM 866 N N . LEU A 1 107 ? 16.917 -7.676 -9.800 1.00 85.06 107 LEU A N 1
ATOM 867 C CA . LEU A 1 107 ? 16.816 -7.825 -8.345 1.00 85.06 107 LEU A CA 1
ATOM 868 C C . LEU A 1 107 ? 17.359 -9.162 -7.833 1.00 85.06 107 LEU A C 1
ATOM 870 O O . LEU A 1 107 ? 17.967 -9.207 -6.770 1.00 85.06 107 LEU A O 1
ATOM 874 N N . LEU A 1 108 ? 17.161 -10.246 -8.587 1.00 83.75 108 LEU A N 1
ATOM 875 C CA . LEU A 1 108 ? 17.648 -11.573 -8.210 1.00 83.75 108 LEU A CA 1
ATOM 876 C C . LEU A 1 108 ? 19.176 -11.704 -8.303 1.00 83.75 108 LEU A C 1
ATOM 878 O O . LEU A 1 108 ? 19.770 -12.449 -7.527 1.00 83.75 108 LEU A O 1
ATOM 882 N N . TYR A 1 109 ? 19.806 -11.042 -9.277 1.00 81.19 109 TYR A N 1
ATOM 883 C CA . TYR A 1 109 ? 21.230 -11.227 -9.576 1.00 81.19 109 TYR A CA 1
ATOM 884 C C . TYR A 1 109 ? 22.141 -10.125 -9.030 1.00 81.19 109 TYR A C 1
ATOM 886 O O . TYR A 1 109 ? 23.355 -10.316 -9.006 1.00 81.19 109 TYR A O 1
ATOM 894 N N . SER A 1 110 ? 21.596 -8.986 -8.607 1.00 81.62 110 SER A N 1
ATOM 895 C CA . SER A 1 110 ? 22.374 -7.894 -8.022 1.00 81.62 110 SER A CA 1
ATOM 896 C C . SER A 1 110 ? 22.472 -8.008 -6.502 1.00 81.62 110 SER A C 1
ATOM 898 O O . SER A 1 110 ? 21.571 -8.519 -5.839 1.00 81.62 110 SER A O 1
ATOM 900 N N . SER A 1 111 ? 23.570 -7.507 -5.926 1.00 82.25 111 SER A N 1
ATOM 901 C CA . SER A 1 111 ? 23.683 -7.446 -4.469 1.00 82.25 111 SER A CA 1
ATOM 902 C C . SER A 1 111 ? 22.697 -6.415 -3.894 1.00 82.25 111 SER A C 1
ATOM 904 O O . SER A 1 111 ? 22.468 -5.371 -4.515 1.00 82.25 111 SER A O 1
ATOM 906 N N . PRO A 1 112 ? 22.135 -6.655 -2.697 1.00 79.25 112 PRO A N 1
ATOM 907 C CA . PRO A 1 112 ? 21.190 -5.725 -2.082 1.00 79.25 112 PRO A CA 1
ATOM 908 C C . PRO A 1 112 ? 21.744 -4.308 -1.872 1.00 79.25 112 PRO A C 1
ATOM 910 O O . PRO A 1 112 ? 21.010 -3.335 -2.028 1.00 79.25 112 PRO A O 1
ATOM 913 N N . ASP A 1 113 ? 23.040 -4.172 -1.574 1.00 80.88 113 ASP A N 1
ATOM 914 C CA . ASP A 1 113 ? 23.678 -2.862 -1.390 1.00 80.88 113 ASP A CA 1
ATOM 915 C C . ASP A 1 113 ? 23.714 -2.062 -2.688 1.00 80.88 113 ASP A C 1
ATOM 917 O O . ASP A 1 113 ? 23.464 -0.859 -2.684 1.00 80.88 113 ASP A O 1
ATOM 921 N N . VAL A 1 114 ? 23.970 -2.737 -3.809 1.00 81.62 114 VAL A N 1
ATOM 922 C CA . VAL A 1 114 ? 23.951 -2.109 -5.126 1.00 81.62 114 VAL A CA 1
ATOM 923 C C . VAL A 1 114 ? 22.520 -1.736 -5.497 1.00 81.62 114 VAL A C 1
ATOM 925 O O . VAL A 1 114 ? 22.291 -0.597 -5.890 1.00 81.62 114 VAL A O 1
ATOM 928 N N . ILE A 1 115 ? 21.552 -2.643 -5.314 1.00 84.19 115 ILE A N 1
ATOM 929 C CA . ILE A 1 115 ? 20.135 -2.338 -5.556 1.00 84.19 115 ILE A CA 1
ATOM 930 C C . ILE A 1 115 ? 19.694 -1.122 -4.748 1.00 84.19 115 ILE A C 1
ATOM 932 O O . ILE A 1 115 ? 19.042 -0.259 -5.323 1.00 84.19 115 ILE A O 1
ATOM 936 N N . SER A 1 116 ? 20.116 -0.996 -3.482 1.00 84.69 116 SER A N 1
ATOM 937 C CA . SER A 1 116 ? 19.741 0.134 -2.622 1.00 84.69 116 SER A CA 1
ATOM 938 C C . SER A 1 116 ? 20.066 1.507 -3.221 1.00 84.69 116 SER A C 1
ATOM 940 O O . SER 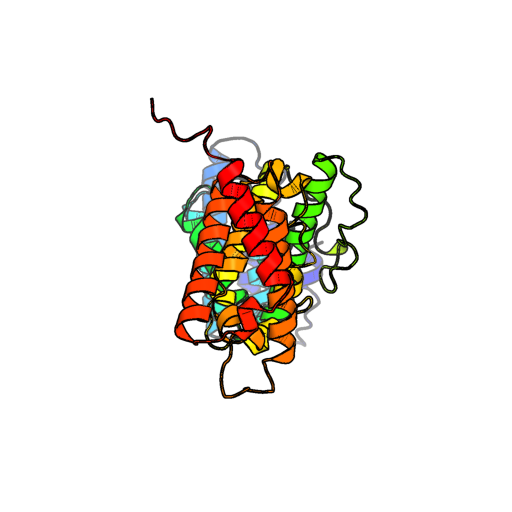A 1 116 ? 19.316 2.452 -3.017 1.00 84.69 116 SER A O 1
ATOM 942 N N . SER A 1 117 ? 21.132 1.609 -4.021 1.00 84.88 117 SER A N 1
ATOM 943 C CA . SER A 1 117 ? 21.520 2.842 -4.719 1.00 84.88 117 SER A CA 1
ATOM 944 C C . SER A 1 117 ? 20.677 3.153 -5.961 1.00 84.88 117 SER A C 1
ATOM 946 O O . SER A 1 117 ? 20.838 4.215 -6.552 1.00 84.88 117 SER A O 1
ATOM 948 N N . TYR A 1 118 ? 19.805 2.234 -6.378 1.00 86.06 118 TYR A N 1
ATOM 949 C CA . TYR A 1 118 ? 19.028 2.307 -7.617 1.00 86.06 118 TYR A CA 1
ATOM 950 C C . TYR A 1 118 ? 17.519 2.121 -7.419 1.00 86.06 118 TYR A C 1
ATOM 952 O O . TYR A 1 118 ? 16.786 2.098 -8.407 1.00 86.06 118 TYR A O 1
ATOM 960 N N . ILE A 1 119 ? 17.036 1.996 -6.179 1.00 88.44 119 ILE A N 1
ATOM 961 C CA . ILE A 1 119 ? 15.610 1.767 -5.888 1.00 88.44 119 ILE A CA 1
ATOM 962 C C . ILE A 1 119 ? 14.745 2.892 -6.460 1.00 88.44 119 ILE A C 1
ATOM 964 O O . ILE A 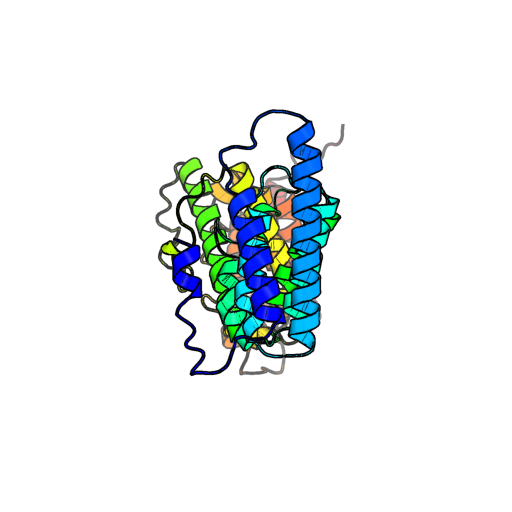1 119 ? 13.739 2.602 -7.102 1.00 88.44 119 ILE A O 1
ATOM 968 N N . ASP A 1 120 ? 15.168 4.147 -6.318 1.00 87.88 120 ASP A N 1
ATOM 969 C CA . ASP A 1 120 ? 14.465 5.305 -6.882 1.00 87.88 120 ASP A CA 1
ATOM 970 C C . ASP A 1 120 ? 14.265 5.186 -8.405 1.00 87.88 120 ASP A C 1
ATOM 972 O O . ASP A 1 120 ? 13.193 5.437 -8.942 1.00 87.88 120 ASP A O 1
ATOM 976 N N . ARG A 1 121 ? 15.245 4.625 -9.118 1.00 87.19 121 ARG A N 1
ATOM 977 C CA . ARG A 1 121 ? 15.137 4.397 -10.568 1.00 87.19 121 ARG A CA 1
ATOM 978 C C . ARG A 1 121 ? 14.233 3.220 -10.935 1.00 87.19 121 ARG A C 1
ATOM 980 O O . ARG A 1 121 ? 13.765 3.138 -12.069 1.00 87.19 121 ARG A O 1
ATOM 987 N N . LEU A 1 122 ? 14.001 2.289 -10.010 1.00 87.31 122 LEU A N 1
ATOM 988 C CA . LEU A 1 122 ? 13.107 1.148 -10.212 1.00 87.31 122 LEU A CA 1
ATOM 989 C C . LEU A 1 122 ? 11.652 1.507 -9.898 1.00 87.31 122 LEU A C 1
ATOM 991 O O . LEU A 1 122 ? 10.776 1.232 -10.720 1.00 87.31 122 LEU A O 1
ATOM 995 N N . ILE A 1 123 ? 11.412 2.082 -8.716 1.00 88.06 123 ILE A N 1
ATOM 996 C CA . ILE A 1 123 ? 10.079 2.270 -8.123 1.00 88.06 123 ILE A CA 1
ATOM 997 C C . ILE A 1 123 ? 9.784 3.700 -7.657 1.00 88.06 123 ILE A C 1
ATOM 999 O O . ILE A 1 123 ? 8.715 3.913 -7.086 1.00 88.06 123 ILE A O 1
ATOM 1003 N N . GLY A 1 124 ? 10.709 4.642 -7.860 1.00 83.12 124 GLY A N 1
ATOM 1004 C CA . GLY A 1 124 ? 10.510 6.059 -7.555 1.00 83.12 124 GLY A CA 1
ATOM 1005 C C . GLY A 1 124 ? 9.459 6.707 -8.455 1.00 83.12 124 GLY A C 1
ATOM 1006 O O . GLY A 1 124 ? 8.633 6.008 -9.049 1.00 83.12 124 GLY A O 1
ATOM 1007 N N . SER A 1 125 ? 9.478 8.039 -8.510 1.00 79.25 125 SER A N 1
ATOM 1008 C CA . SER A 1 125 ? 8.431 8.868 -9.123 1.00 79.25 125 SER A CA 1
ATOM 1009 C C . SER A 1 125 ? 8.365 8.732 -10.653 1.00 79.25 125 SER A C 1
ATOM 1011 O O . SER A 1 125 ? 8.554 7.647 -11.198 1.00 79.25 125 SER A O 1
ATOM 1013 N N . GLU A 1 126 ? 8.056 9.794 -11.397 1.00 70.81 126 GLU A N 1
ATOM 1014 C CA . GLU A 1 126 ? 7.764 9.696 -12.837 1.00 70.81 126 GLU A CA 1
ATOM 1015 C C . GLU A 1 126 ? 8.912 9.121 -13.684 1.00 70.81 126 GLU A C 1
ATOM 1017 O O . GLU A 1 126 ? 8.684 8.704 -14.811 1.00 70.81 126 GLU A O 1
ATOM 1022 N N . ASP A 1 127 ? 10.133 9.054 -13.152 1.00 75.06 127 ASP A N 1
ATOM 1023 C CA . ASP A 1 127 ? 11.298 8.463 -13.815 1.00 75.06 127 ASP A CA 1
ATOM 1024 C C . ASP A 1 127 ? 11.535 6.974 -13.481 1.00 75.06 127 ASP A C 1
ATOM 1026 O O . ASP A 1 127 ? 12.494 6.357 -13.974 1.00 75.06 127 ASP A O 1
ATOM 1030 N N . GLY A 1 128 ? 10.685 6.384 -12.637 1.00 84.31 128 GLY A N 1
ATOM 1031 C CA . GLY A 1 128 ? 10.758 4.989 -12.222 1.00 84.31 128 GLY A CA 1
ATOM 1032 C C . GLY A 1 128 ? 10.385 4.023 -13.350 1.00 84.31 128 GLY A C 1
ATOM 1033 O O . GLY A 1 128 ? 9.334 4.137 -13.976 1.00 84.31 128 GLY A O 1
ATOM 1034 N N . ILE A 1 129 ? 11.208 2.994 -13.579 1.00 85.50 129 ILE A N 1
ATOM 1035 C CA . ILE A 1 129 ? 10.971 1.998 -14.645 1.00 85.50 129 ILE A CA 1
ATOM 1036 C C . ILE A 1 129 ? 9.603 1.321 -14.494 1.00 85.50 129 ILE A C 1
ATOM 1038 O O . ILE A 1 129 ? 8.903 1.099 -15.480 1.00 85.50 129 ILE A O 1
ATOM 1042 N N . LEU A 1 130 ? 9.226 0.951 -13.268 1.00 85.81 130 LEU A N 1
ATOM 1043 C CA . LEU A 1 130 ? 7.982 0.221 -13.020 1.00 85.81 130 LEU A CA 1
ATOM 1044 C C . LEU A 1 130 ? 6.761 1.137 -12.931 1.00 85.81 130 LEU A C 1
ATOM 1046 O O . LEU A 1 130 ? 5.646 0.650 -13.104 1.00 85.81 130 LEU A O 1
ATOM 1050 N N . PHE A 1 131 ? 6.960 2.438 -12.701 1.00 83.31 131 PHE A N 1
ATOM 1051 C CA . PHE A 1 131 ? 5.892 3.431 -12.592 1.00 83.31 131 PHE A CA 1
ATOM 1052 C C . PHE A 1 131 ? 5.018 3.466 -13.855 1.00 83.31 131 PHE A C 1
ATOM 1054 O O . PHE A 1 131 ? 3.805 3.285 -13.773 1.00 83.31 131 PHE A O 1
ATOM 1061 N N . HIS A 1 132 ? 5.638 3.546 -15.036 1.00 77.25 132 HIS A N 1
ATOM 1062 C CA . HIS A 1 132 ? 4.953 3.621 -16.338 1.00 77.25 132 HIS A CA 1
ATOM 1063 C C . HIS A 1 132 ? 4.195 2.351 -16.763 1.00 77.25 132 HIS A C 1
ATOM 1065 O O . HIS A 1 132 ? 3.669 2.274 -17.876 1.00 77.25 132 HIS A O 1
ATOM 1071 N N . HIS A 1 133 ? 4.203 1.304 -15.940 1.00 81.50 133 HIS A N 1
ATOM 1072 C CA . HIS A 1 133 ? 3.608 0.014 -16.285 1.00 81.50 133 HIS A CA 1
ATOM 1073 C C . HIS A 1 133 ? 2.560 -0.465 -15.285 1.00 81.50 133 HIS A C 1
ATOM 1075 O O . HIS A 1 133 ? 1.952 -1.510 -15.525 1.00 81.50 133 HIS A O 1
ATOM 1081 N N . ARG A 1 134 ? 2.323 0.288 -14.203 1.00 80.75 134 ARG A N 1
ATOM 1082 C CA . ARG A 1 134 ? 1.306 -0.040 -13.192 1.00 80.75 134 ARG A CA 1
ATOM 1083 C C . ARG A 1 134 ? -0.120 0.125 -13.720 1.00 80.75 134 ARG A C 1
ATOM 1085 O O . ARG A 1 134 ? -1.013 -0.582 -13.275 1.00 80.75 134 ARG A O 1
ATOM 1092 N N . ASP A 1 135 ? -0.301 1.006 -14.700 1.00 77.69 135 ASP A N 1
ATOM 1093 C CA . ASP A 1 135 ? -1.563 1.275 -15.398 1.00 77.69 135 ASP A CA 1
ATOM 1094 C C . ASP A 1 135 ? -1.978 0.169 -16.387 1.00 77.69 135 ASP A C 1
ATOM 1096 O O . ASP A 1 135 ? -3.018 0.260 -17.041 1.00 77.69 135 ASP A O 1
ATOM 1100 N N . CYS A 1 136 ? -1.156 -0.873 -16.545 1.00 82.50 136 CYS A N 1
ATOM 1101 C CA . CYS A 1 136 ? -1.416 -1.917 -17.518 1.00 82.50 136 CYS A CA 1
ATOM 1102 C C . CYS A 1 136 ? -2.635 -2.757 -17.098 1.00 82.50 136 CYS A C 1
ATOM 1104 O O . CYS A 1 136 ? -2.608 -3.348 -16.019 1.00 82.50 136 CYS A O 1
ATOM 1106 N N . PRO A 1 137 ? -3.660 -2.915 -17.959 1.00 80.62 137 PRO A N 1
ATOM 1107 C CA . PRO A 1 137 ? -4.850 -3.705 -17.628 1.00 80.62 137 PRO A CA 1
ATOM 1108 C C . PRO A 1 137 ? -4.579 -5.219 -17.581 1.00 80.62 137 PRO A C 1
ATOM 1110 O O . PRO A 1 137 ? -5.443 -5.995 -17.177 1.00 80.62 137 PRO A O 1
ATOM 1113 N N . ASP A 1 138 ? -3.397 -5.668 -18.016 1.00 89.31 138 ASP A N 1
ATOM 1114 C CA . ASP A 1 138 ? -3.022 -7.077 -17.969 1.00 89.31 138 ASP A CA 1
ATOM 1115 C C . ASP A 1 138 ? -2.675 -7.507 -16.536 1.00 89.31 138 ASP A C 1
ATOM 1117 O O . ASP A 1 138 ? -1.669 -7.091 -15.951 1.00 89.31 138 ASP A O 1
ATOM 1121 N N . ASN A 1 139 ? -3.497 -8.402 -15.986 1.00 88.69 139 ASN A N 1
ATOM 1122 C CA . ASN A 1 139 ? -3.357 -8.873 -14.613 1.00 88.69 139 ASN A CA 1
ATOM 1123 C C . ASN A 1 139 ? -2.013 -9.581 -14.347 1.00 88.69 139 ASN A C 1
ATOM 1125 O O . ASN A 1 139 ? -1.494 -9.527 -13.235 1.00 88.69 139 ASN A O 1
ATOM 1129 N N . GLN A 1 140 ? -1.409 -10.242 -15.342 1.00 90.06 140 GLN A N 1
ATOM 1130 C CA . GLN A 1 140 ? -0.126 -10.922 -15.129 1.00 90.06 140 GLN A CA 1
ATOM 1131 C C . GLN A 1 140 ? 1.014 -9.918 -14.965 1.00 90.06 140 GLN A C 1
ATOM 1133 O O . GLN A 1 140 ? 1.921 -10.140 -14.155 1.00 90.06 140 GLN A O 1
ATOM 1138 N N . ILE A 1 141 ? 0.977 -8.822 -15.728 1.00 89.62 141 ILE A N 1
ATOM 1139 C CA . ILE A 1 141 ? 1.923 -7.714 -15.586 1.00 89.62 141 ILE A CA 1
ATOM 1140 C C . ILE A 1 141 ? 1.737 -7.060 -14.223 1.00 89.62 141 ILE A C 1
ATOM 1142 O O . ILE A 1 141 ? 2.711 -6.956 -13.480 1.00 89.62 141 ILE A O 1
ATOM 1146 N N . PHE A 1 142 ? 0.500 -6.710 -13.868 1.00 88.88 142 PHE A N 1
ATOM 1147 C CA . PHE A 1 142 ? 0.169 -6.123 -12.572 1.00 88.88 142 PHE A CA 1
ATOM 1148 C C . PHE A 1 142 ? 0.708 -6.967 -11.408 1.00 88.88 142 PHE A C 1
ATOM 1150 O O . PHE A 1 142 ? 1.532 -6.496 -10.624 1.00 88.88 142 PHE A O 1
ATOM 1157 N N . MET A 1 143 ? 0.347 -8.254 -11.354 1.00 89.25 143 MET A N 1
ATOM 1158 C CA . MET A 1 143 ? 0.801 -9.171 -10.302 1.00 89.25 143 MET A CA 1
ATOM 1159 C C . MET A 1 143 ? 2.325 -9.326 -10.286 1.00 89.25 143 MET A C 1
ATOM 1161 O 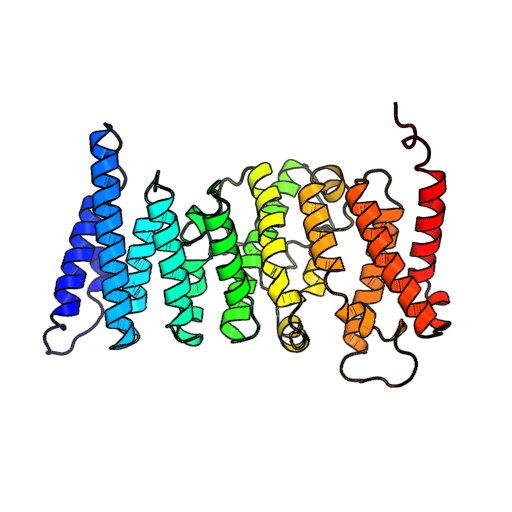O . MET A 1 143 ? 2.933 -9.458 -9.225 1.00 89.25 143 MET A O 1
ATOM 1165 N N . SER A 1 144 ? 2.966 -9.270 -11.456 1.00 91.00 144 SER A N 1
ATOM 1166 C CA . SER A 1 144 ? 4.422 -9.332 -11.555 1.00 91.00 144 SER A CA 1
ATOM 1167 C C . SER A 1 144 ? 5.118 -8.091 -11.011 1.00 91.00 144 SER A C 1
ATOM 1169 O O . SER A 1 144 ? 6.206 -8.221 -10.453 1.00 91.00 144 SER A O 1
ATOM 1171 N N . ILE A 1 145 ? 4.520 -6.912 -11.168 1.00 91.25 145 ILE A N 1
ATOM 1172 C CA . ILE A 1 145 ? 5.028 -5.679 -10.567 1.00 91.25 145 ILE A CA 1
ATOM 1173 C C . ILE A 1 145 ? 4.800 -5.725 -9.051 1.00 91.25 145 ILE A C 1
ATOM 1175 O O . ILE A 1 145 ? 5.750 -5.504 -8.306 1.00 91.25 145 ILE A O 1
ATOM 1179 N N . VAL A 1 146 ? 3.611 -6.119 -8.580 1.00 89.75 146 VAL A N 1
ATOM 1180 C CA . VAL A 1 146 ? 3.329 -6.295 -7.139 1.00 89.75 146 VAL A CA 1
ATOM 1181 C C . VAL A 1 146 ? 4.349 -7.232 -6.481 1.00 89.75 146 VAL A C 1
ATOM 1183 O O . VAL A 1 146 ? 4.874 -6.925 -5.414 1.00 89.75 146 VAL A O 1
ATOM 1186 N N . GLU A 1 147 ? 4.700 -8.344 -7.132 1.00 89.12 147 GLU A N 1
ATOM 1187 C CA . GLU A 1 147 ? 5.729 -9.273 -6.646 1.00 89.12 147 GLU A CA 1
ATOM 1188 C C . GLU A 1 147 ? 7.119 -8.617 -6.536 1.00 89.12 147 GLU A C 1
ATOM 1190 O O . GLU A 1 147 ? 7.878 -8.927 -5.619 1.00 89.12 147 GLU A O 1
ATOM 1195 N N . ILE A 1 148 ? 7.470 -7.690 -7.434 1.00 90.81 148 ILE A N 1
ATOM 1196 C CA . ILE A 1 148 ? 8.716 -6.918 -7.318 1.00 90.81 148 ILE A CA 1
ATOM 1197 C C . ILE A 1 148 ? 8.682 -6.035 -6.065 1.00 90.81 148 ILE A C 1
ATOM 1199 O O . ILE A 1 148 ? 9.634 -6.067 -5.286 1.00 90.81 148 ILE A O 1
ATOM 1203 N N . TYR A 1 149 ? 7.595 -5.291 -5.839 1.00 90.88 149 TYR A N 1
ATOM 1204 C CA . TYR A 1 149 ? 7.463 -4.443 -4.648 1.00 90.88 149 TYR A CA 1
ATOM 1205 C C . TYR A 1 149 ? 7.525 -5.269 -3.365 1.00 90.88 149 TYR A C 1
ATOM 1207 O O . TYR A 1 149 ? 8.271 -4.929 -2.452 1.00 90.88 149 TYR A O 1
ATOM 1215 N N . ARG A 1 150 ? 6.809 -6.395 -3.316 1.00 88.25 150 ARG A N 1
ATOM 1216 C CA . ARG A 1 150 ? 6.834 -7.307 -2.168 1.00 88.25 150 ARG A CA 1
ATOM 1217 C C . ARG A 1 150 ? 8.240 -7.842 -1.881 1.00 88.25 150 ARG A C 1
ATOM 1219 O O . ARG A 1 150 ? 8.665 -7.850 -0.730 1.00 88.25 150 ARG A O 1
ATOM 1226 N N . ASN A 1 151 ? 9.004 -8.191 -2.920 1.00 86.25 151 ASN A N 1
ATOM 1227 C CA . ASN A 1 151 ? 10.401 -8.608 -2.776 1.00 86.25 151 ASN A CA 1
ATOM 1228 C C . ASN A 1 151 ? 11.315 -7.486 -2.256 1.00 86.25 151 ASN A C 1
ATOM 1230 O O . ASN A 1 151 ? 12.213 -7.760 -1.460 1.00 86.25 151 ASN A O 1
ATOM 1234 N N . LEU A 1 152 ? 11.102 -6.243 -2.700 1.00 87.69 152 LEU A N 1
ATOM 1235 C CA . LEU A 1 152 ? 11.840 -5.062 -2.234 1.00 87.69 152 LEU A CA 1
ATOM 1236 C C . LEU A 1 152 ? 11.513 -4.710 -0.774 1.00 87.69 152 LEU A C 1
ATOM 1238 O O . LEU A 1 152 ? 12.398 -4.313 -0.018 1.00 87.69 152 LEU A O 1
ATOM 1242 N N . LEU A 1 153 ? 10.256 -4.912 -0.374 1.00 86.31 153 LEU A N 1
ATOM 1243 C CA . LEU A 1 153 ? 9.754 -4.724 0.989 1.00 86.31 153 LEU A CA 1
ATOM 1244 C C . LEU A 1 153 ? 9.981 -5.952 1.891 1.00 86.31 153 LEU A C 1
ATOM 1246 O O . LEU A 1 153 ? 9.608 -5.945 3.065 1.00 86.31 153 LEU A O 1
ATOM 1250 N N . ALA A 1 154 ? 10.620 -7.012 1.390 1.00 81.50 154 ALA A N 1
ATOM 1251 C CA . ALA A 1 154 ? 10.976 -8.160 2.210 1.00 81.50 154 ALA A CA 1
ATOM 1252 C C . ALA A 1 154 ? 12.156 -7.812 3.145 1.00 81.50 154 ALA A C 1
ATOM 1254 O O . ALA A 1 154 ? 13.124 -7.176 2.717 1.00 81.50 154 ALA A O 1
ATOM 1255 N N . PRO A 1 155 ? 12.170 -8.294 4.403 1.00 69.06 155 PRO A N 1
ATOM 1256 C CA . PRO A 1 155 ? 13.208 -7.979 5.390 1.00 69.06 155 PRO A CA 1
ATOM 1257 C C . PRO A 1 155 ? 14.521 -8.758 5.158 1.00 69.06 155 PRO A C 1
ATOM 1259 O O . PRO A 1 155 ? 15.087 -9.336 6.082 1.00 69.06 155 PRO A O 1
ATOM 1262 N N . LYS A 1 156 ? 15.009 -8.813 3.911 1.00 74.81 156 LYS A N 1
ATOM 1263 C CA . LYS A 1 156 ? 16.269 -9.480 3.529 1.00 74.81 156 LYS A CA 1
ATOM 1264 C C . LYS A 1 156 ? 17.476 -8.548 3.647 1.00 74.81 156 LYS A C 1
ATOM 1266 O O . LYS A 1 156 ? 18.575 -9.002 3.948 1.00 74.81 156 LYS A O 1
ATOM 1271 N N . ASN A 1 157 ? 17.280 -7.249 3.419 1.00 77.94 157 ASN A N 1
ATOM 1272 C CA . ASN A 1 157 ? 18.298 -6.217 3.591 1.00 77.94 157 ASN A CA 1
ATOM 1273 C C . ASN A 1 157 ? 17.633 -4.940 4.117 1.00 77.94 157 ASN A C 1
ATOM 1275 O O . ASN A 1 157 ? 16.753 -4.389 3.463 1.00 77.94 157 ASN A O 1
ATOM 1279 N N . VAL A 1 158 ? 18.065 -4.476 5.291 1.00 81.38 158 VAL A N 1
ATOM 1280 C CA . VAL A 1 158 ? 17.439 -3.344 5.994 1.00 81.38 158 VAL A CA 1
ATOM 1281 C C . VAL A 1 158 ? 17.544 -2.045 5.198 1.00 81.38 158 VAL A C 1
ATOM 1283 O O . VAL A 1 158 ? 16.575 -1.301 5.144 1.00 81.38 158 VAL A O 1
ATOM 1286 N N . LYS A 1 159 ? 18.676 -1.788 4.532 1.00 83.88 159 LYS A N 1
ATOM 1287 C CA . LYS A 1 159 ? 18.879 -0.567 3.741 1.00 83.88 159 LYS A CA 1
ATOM 1288 C C . LYS A 1 159 ? 17.966 -0.538 2.512 1.00 83.88 159 LYS A C 1
ATOM 1290 O O . LYS A 1 159 ? 17.314 0.465 2.253 1.00 83.88 159 LYS A O 1
ATOM 1295 N N . CYS A 1 160 ? 17.890 -1.653 1.785 1.00 85.44 160 CYS A N 1
ATOM 1296 C CA . CYS A 1 160 ? 16.987 -1.815 0.646 1.00 85.44 160 CYS A CA 1
ATOM 1297 C C . CYS A 1 160 ? 15.519 -1.688 1.074 1.00 85.44 160 CYS A C 1
ATOM 1299 O O . CYS A 1 160 ? 14.742 -1.003 0.414 1.00 85.44 160 CYS A O 1
ATOM 1301 N N . LEU A 1 161 ? 15.159 -2.308 2.199 1.00 86.88 161 LEU A N 1
ATOM 1302 C CA . LEU A 1 161 ? 13.826 -2.223 2.784 1.00 86.88 161 LEU A CA 1
ATOM 1303 C C . LEU A 1 161 ? 13.470 -0.778 3.159 1.00 86.88 161 LEU A C 1
ATOM 1305 O O . LEU A 1 161 ? 12.417 -0.298 2.757 1.00 86.88 161 LEU A O 1
ATOM 1309 N N . GLN A 1 162 ? 14.341 -0.085 3.900 1.00 86.94 162 GLN A N 1
ATOM 1310 C CA . GLN A 1 162 ? 14.110 1.294 4.333 1.00 86.94 162 GLN A CA 1
ATOM 1311 C C . GLN A 1 162 ? 13.926 2.228 3.142 1.00 86.94 162 GLN A C 1
ATOM 1313 O O . GLN A 1 162 ? 12.971 2.993 3.123 1.00 86.94 162 GLN A O 1
ATOM 1318 N N . GLU A 1 163 ? 14.786 2.129 2.132 1.00 87.75 163 GLU A N 1
ATOM 1319 C CA . GLU A 1 163 ? 14.711 3.002 0.962 1.00 87.75 163 GLU A CA 1
ATOM 1320 C C . GLU A 1 163 ? 13.494 2.695 0.078 1.00 87.75 163 GLU A C 1
ATOM 1322 O O . GLU A 1 163 ? 12.820 3.608 -0.393 1.00 87.75 163 GLU A O 1
ATOM 1327 N N . SER A 1 164 ? 13.143 1.415 -0.087 1.00 89.88 164 SER A N 1
ATOM 1328 C CA . SER A 1 164 ? 11.921 1.030 -0.810 1.00 89.88 164 SER A CA 1
ATOM 1329 C C . SER A 1 164 ? 10.672 1.514 -0.084 1.00 89.88 164 SER A C 1
ATOM 1331 O O . SER A 1 164 ? 9.758 2.058 -0.699 1.00 89.88 164 SER A O 1
ATOM 1333 N N . TYR A 1 165 ? 10.651 1.353 1.239 1.00 90.50 165 TYR A N 1
ATOM 1334 C CA . TYR A 1 165 ? 9.568 1.829 2.082 1.00 90.50 165 TYR A CA 1
ATOM 1335 C C . TYR A 1 165 ? 9.435 3.351 2.015 1.00 90.50 165 TYR A C 1
ATOM 1337 O O . TYR A 1 165 ? 8.325 3.835 1.835 1.00 90.50 165 TYR A O 1
ATOM 1345 N N . ARG A 1 166 ? 10.552 4.089 2.067 1.00 90.19 166 ARG A N 1
ATOM 1346 C CA . ARG A 1 166 ? 10.621 5.557 1.961 1.00 90.19 166 ARG A CA 1
ATOM 1347 C C . ARG A 1 166 ? 9.917 6.094 0.711 1.00 90.19 166 ARG A C 1
ATOM 1349 O O . ARG A 1 166 ? 9.169 7.063 0.789 1.00 90.19 166 ARG A O 1
ATOM 1356 N N . LEU A 1 167 ? 10.119 5.443 -0.434 1.00 89.56 167 LEU A N 1
ATOM 1357 C CA . LEU A 1 167 ? 9.467 5.824 -1.690 1.00 89.56 167 LEU A CA 1
ATOM 1358 C C . LEU A 1 167 ? 7.981 5.454 -1.701 1.00 89.56 167 LEU A C 1
ATOM 1360 O O . LEU A 1 167 ? 7.149 6.266 -2.096 1.00 89.56 167 LEU A O 1
ATOM 1364 N N . VAL A 1 168 ? 7.636 4.261 -1.208 1.00 91.00 168 VAL A N 1
ATOM 1365 C CA . VAL A 1 168 ? 6.240 3.807 -1.112 1.00 91.00 168 VAL A CA 1
ATOM 1366 C C . VAL A 1 168 ? 5.413 4.721 -0.203 1.00 91.00 168 VAL A C 1
ATOM 1368 O O . VAL A 1 168 ? 4.294 5.080 -0.560 1.00 91.00 168 VAL A O 1
ATOM 1371 N N . ILE A 1 169 ? 5.944 5.133 0.953 1.00 90.44 169 ILE A N 1
ATOM 1372 C CA . ILE A 1 169 ? 5.235 6.062 1.845 1.00 90.44 169 ILE A CA 1
ATOM 1373 C C . ILE A 1 169 ? 5.143 7.469 1.252 1.00 90.44 169 ILE A C 1
ATOM 1375 O O . ILE A 1 169 ? 4.138 8.136 1.473 1.00 90.44 169 ILE A O 1
ATOM 1379 N N . ALA A 1 170 ? 6.144 7.919 0.489 1.00 89.19 170 ALA A N 1
ATOM 1380 C CA . ALA A 1 170 ? 6.097 9.219 -0.175 1.00 89.19 170 ALA A CA 1
ATOM 1381 C C . ALA A 1 170 ? 5.001 9.256 -1.248 1.00 89.19 170 ALA A C 1
ATOM 1383 O O . ALA A 1 170 ? 4.213 10.198 -1.289 1.00 89.19 170 ALA A O 1
ATOM 1384 N N . GLU A 1 171 ? 4.877 8.195 -2.048 1.00 90.31 171 GLU A N 1
ATOM 1385 C CA . GLU A 1 171 ? 3.778 8.052 -3.006 1.00 90.31 171 GLU A CA 1
ATOM 1386 C C . GLU A 1 171 ? 2.415 7.930 -2.305 1.00 90.31 171 GLU A C 1
ATOM 1388 O O . GLU A 1 171 ? 1.442 8.561 -2.720 1.00 90.31 171 GLU A O 1
ATOM 1393 N N . LEU A 1 172 ? 2.333 7.159 -1.213 1.00 91.69 172 LEU A N 1
ATOM 1394 C CA . LEU A 1 172 ? 1.104 7.016 -0.430 1.00 91.69 172 LEU A CA 1
ATOM 1395 C C . LEU A 1 172 ? 0.640 8.366 0.139 1.00 91.69 172 LEU A C 1
ATOM 1397 O O . LEU A 1 172 ? -0.537 8.710 0.028 1.00 91.69 172 LEU A O 1
ATOM 1401 N N . ARG A 1 173 ? 1.569 9.144 0.707 1.00 90.31 173 ARG A N 1
ATOM 1402 C CA . ARG A 1 173 ? 1.326 10.507 1.194 1.00 90.31 173 ARG A CA 1
ATOM 1403 C C . ARG A 1 173 ? 0.794 11.396 0.074 1.00 90.31 173 ARG A C 1
ATOM 1405 O O . ARG A 1 173 ? -0.227 12.053 0.253 1.00 90.31 173 ARG A O 1
ATOM 1412 N N . TYR A 1 174 ? 1.452 11.367 -1.084 1.00 89.06 174 TYR A N 1
ATOM 1413 C CA . TYR A 1 174 ? 1.044 12.145 -2.248 1.00 89.06 174 TYR A CA 1
ATOM 1414 C C . TYR A 1 174 ? -0.382 11.808 -2.706 1.00 89.06 174 TYR A C 1
ATOM 1416 O O . TYR A 1 174 ? -1.174 12.702 -3.004 1.00 89.06 174 TYR A O 1
ATOM 1424 N N . CYS A 1 175 ? -0.753 10.524 -2.704 1.00 91.75 175 CYS A N 1
ATOM 1425 C CA . CYS A 1 175 ? -2.119 10.112 -3.019 1.00 91.75 175 CYS A CA 1
ATOM 1426 C C . CYS A 1 175 ? -3.129 10.730 -2.043 1.00 91.75 175 CYS A C 1
ATOM 1428 O O . CYS A 1 175 ? -4.149 11.258 -2.480 1.00 91.75 175 CYS A O 1
ATOM 1430 N N . PHE A 1 176 ? -2.844 10.719 -0.738 1.00 91.50 176 PHE A N 1
ATOM 1431 C CA . PHE A 1 176 ? -3.716 11.358 0.250 1.00 91.50 176 PHE A CA 1
ATOM 1432 C C . PHE A 1 176 ? -3.817 12.874 0.061 1.00 91.50 176 PHE A C 1
ATOM 1434 O O . PHE A 1 176 ? -4.917 13.408 0.177 1.00 91.50 176 PHE A O 1
ATOM 1441 N N . GLU A 1 177 ? -2.722 13.556 -0.287 1.00 89.38 177 GLU A N 1
ATOM 1442 C CA . GLU A 1 177 ? -2.733 14.991 -0.609 1.00 89.38 177 GLU A CA 1
ATOM 1443 C C . GLU A 1 177 ? -3.663 15.305 -1.792 1.00 89.38 177 GLU A C 1
ATOM 1445 O O . GLU A 1 177 ? -4.448 16.254 -1.729 1.00 89.38 177 GLU A O 1
ATOM 1450 N N . VAL A 1 178 ? -3.632 14.483 -2.849 1.00 90.81 178 VAL A N 1
ATOM 1451 C CA . VAL A 1 178 ? -4.536 14.620 -4.005 1.00 90.81 178 VAL A CA 1
ATOM 1452 C C . VAL A 1 178 ? -5.998 14.445 -3.581 1.00 90.81 178 VAL A C 1
ATOM 1454 O O . VAL A 1 178 ? -6.831 15.300 -3.887 1.00 90.81 178 VAL A O 1
ATOM 1457 N N . LEU A 1 179 ? -6.310 13.373 -2.846 1.00 92.62 179 LEU A N 1
ATOM 1458 C CA . LEU A 1 179 ? -7.679 13.067 -2.417 1.00 92.62 179 LEU A CA 1
ATOM 1459 C C . LEU A 1 179 ? -8.246 14.109 -1.441 1.00 92.62 179 LEU A C 1
ATOM 1461 O O . LEU A 1 179 ? -9.425 14.460 -1.525 1.00 92.62 179 LEU A O 1
ATOM 1465 N N . GLN A 1 180 ? -7.414 14.612 -0.527 1.00 89.19 180 GLN A N 1
ATOM 1466 C CA . GLN A 1 180 ? -7.800 15.626 0.452 1.00 89.19 180 GLN A CA 1
ATOM 1467 C C . GLN A 1 180 ? -8.084 16.973 -0.217 1.00 89.19 180 GLN A C 1
ATOM 1469 O O . GLN A 1 180 ? -9.063 17.642 0.125 1.00 89.19 180 GLN A O 1
ATOM 1474 N N . LYS A 1 181 ? -7.246 17.361 -1.188 1.00 88.38 181 LYS A N 1
ATOM 1475 C CA . LYS A 1 181 ? -7.443 18.583 -1.968 1.00 88.38 181 LYS A CA 1
ATOM 1476 C C . LYS A 1 181 ? -8.759 18.541 -2.742 1.00 88.38 181 LYS A C 1
ATOM 1478 O O . LYS A 1 181 ? -9.478 19.535 -2.739 1.00 88.38 181 LYS A O 1
ATOM 1483 N N . GLU A 1 182 ? -9.082 17.404 -3.357 1.00 89.88 182 GLU A N 1
ATOM 1484 C CA . GLU A 1 182 ? -10.357 17.219 -4.061 1.00 89.88 182 GLU A CA 1
ATOM 1485 C C . GLU A 1 182 ? -11.556 17.294 -3.108 1.00 89.88 182 GLU A C 1
ATOM 1487 O O . GLU A 1 182 ? -12.552 17.947 -3.404 1.00 89.88 182 GLU A O 1
ATOM 1492 N N . ALA A 1 183 ? -11.444 16.692 -1.921 1.00 87.50 183 ALA A N 1
ATOM 1493 C CA . ALA A 1 183 ? -12.503 16.734 -0.917 1.00 87.50 183 ALA A CA 1
ATOM 1494 C C . ALA A 1 183 ? -12.725 18.144 -0.318 1.00 87.50 183 ALA A C 1
ATOM 1496 O O . ALA A 1 183 ? -13.663 18.338 0.454 1.00 87.50 183 ALA A O 1
ATOM 1497 N N . ASN A 1 184 ? -11.877 19.127 -0.661 1.00 83.31 184 ASN A N 1
ATOM 1498 C CA . ASN A 1 184 ? -11.885 20.495 -0.134 1.00 83.31 184 ASN A CA 1
ATOM 1499 C C . ASN A 1 184 ? -11.877 20.544 1.406 1.00 83.31 184 ASN A C 1
ATOM 1501 O O . ASN A 1 184 ? -12.496 21.411 2.029 1.00 83.31 184 ASN A O 1
ATOM 1505 N N . VAL A 1 185 ? -11.189 19.585 2.033 1.00 76.62 185 VAL A N 1
ATOM 1506 C CA . VAL A 1 185 ? -11.110 19.493 3.490 1.00 76.62 185 VAL A CA 1
ATOM 1507 C C . VAL A 1 185 ? -9.778 20.054 3.960 1.00 76.62 185 VAL A C 1
ATOM 1509 O O . VAL A 1 185 ? -8.726 19.437 3.801 1.00 76.62 185 VAL A O 1
ATOM 1512 N N . ASN A 1 186 ? -9.831 21.204 4.628 1.00 64.00 186 ASN A N 1
ATOM 1513 C CA . ASN A 1 186 ? -8.736 21.638 5.486 1.00 64.00 186 ASN A CA 1
ATOM 1514 C C . ASN A 1 186 ? -8.773 20.777 6.753 1.00 64.00 186 ASN A C 1
ATOM 1516 O O . ASN A 1 186 ? -9.429 21.149 7.722 1.00 64.00 186 ASN A O 1
ATOM 1520 N N . CYS A 1 187 ? -8.127 19.608 6.746 1.00 54.59 187 CYS A N 1
ATOM 1521 C CA . CYS A 1 187 ? -8.029 18.786 7.954 1.00 54.59 187 CYS A CA 1
ATOM 1522 C C . CYS A 1 187 ? -6.942 19.374 8.860 1.00 54.59 187 CYS A C 1
ATOM 1524 O O . CYS A 1 187 ? -5.768 19.282 8.503 1.00 54.59 187 CYS A O 1
ATOM 1526 N N . PRO A 1 188 ? -7.267 19.887 10.058 1.00 46.50 188 PRO A N 1
ATOM 1527 C CA . PRO A 1 188 ? -6.251 20.337 11.011 1.00 46.50 188 PRO A CA 1
ATOM 1528 C C . PRO A 1 188 ? -5.416 19.168 11.564 1.00 46.50 188 PRO A C 1
ATOM 1530 O O . PRO A 1 188 ? -4.324 19.377 12.082 1.00 46.50 188 PRO A O 1
ATOM 1533 N N . ASN A 1 189 ? -5.937 17.937 11.452 1.00 45.78 189 ASN A N 1
ATOM 1534 C CA . ASN A 1 189 ? -5.348 16.711 11.994 1.00 45.78 189 ASN A CA 1
ATOM 1535 C C . ASN A 1 189 ? -4.633 15.840 10.952 1.00 45.78 189 ASN A C 1
ATOM 1537 O O . ASN A 1 189 ? -4.005 14.851 11.333 1.00 45.78 189 ASN A O 1
ATOM 1541 N N . ALA A 1 190 ? -4.706 16.174 9.656 1.00 50.84 190 ALA A N 1
ATOM 1542 C CA . ALA A 1 190 ? -3.927 15.470 8.643 1.00 50.84 190 ALA A CA 1
ATOM 1543 C C . ALA A 1 190 ? -2.471 15.911 8.788 1.00 50.84 190 ALA A C 1
ATOM 1545 O O . ALA A 1 190 ? -2.015 16.869 8.174 1.00 50.84 190 ALA A O 1
ATOM 1546 N N . LYS A 1 191 ? -1.748 15.209 9.654 1.00 58.00 191 LYS A N 1
ATOM 1547 C CA . LYS A 1 191 ? -0.328 15.402 9.925 1.00 58.00 191 LYS A CA 1
ATOM 1548 C C . LYS A 1 191 ? 0.526 14.909 8.755 1.00 58.00 191 LYS A C 1
ATOM 1550 O O . LYS A 1 191 ? 1.471 14.164 8.969 1.00 58.00 191 LYS A O 1
ATOM 1555 N N . LEU A 1 192 ? 0.179 15.257 7.516 1.00 58.44 192 LEU A N 1
ATOM 1556 C CA . LEU A 1 192 ? 0.956 14.894 6.325 1.00 58.44 192 LEU A CA 1
ATOM 1557 C C . LEU A 1 192 ? 2.385 15.453 6.417 1.00 58.44 192 LEU A C 1
ATOM 1559 O O . LEU A 1 192 ? 3.323 14.828 5.931 1.00 58.44 192 LEU A O 1
ATOM 1563 N N . ASP A 1 193 ? 2.552 16.560 7.144 1.00 58.97 193 ASP A N 1
ATOM 1564 C CA . ASP A 1 193 ? 3.847 17.155 7.476 1.00 58.97 193 ASP A CA 1
ATOM 1565 C C . ASP A 1 193 ? 4.649 16.363 8.531 1.00 58.97 193 ASP A C 1
ATOM 1567 O O . ASP A 1 193 ? 5.869 16.499 8.575 1.00 58.97 193 ASP A O 1
ATOM 1571 N N . ASP A 1 194 ? 4.013 15.487 9.325 1.00 64.62 194 ASP A N 1
ATOM 1572 C CA . ASP A 1 194 ? 4.679 14.667 10.358 1.00 64.62 194 ASP A CA 1
ATOM 1573 C C . ASP A 1 194 ? 5.072 13.263 9.848 1.00 64.62 194 ASP A C 1
ATOM 1575 O O . ASP A 1 194 ? 5.407 12.375 10.642 1.00 64.62 194 ASP A O 1
ATOM 1579 N N . TRP A 1 195 ? 4.988 13.000 8.538 1.00 75.00 195 TRP A N 1
ATOM 1580 C CA . TRP A 1 195 ? 5.438 11.726 7.970 1.00 75.00 195 TRP A CA 1
ATOM 1581 C C . TRP A 1 195 ? 6.970 11.709 7.894 1.00 75.00 195 TRP A C 1
ATOM 1583 O O . TRP A 1 195 ? 7.550 11.827 6.815 1.00 75.00 195 TRP A O 1
ATOM 1593 N N . ASP A 1 196 ? 7.635 11.553 9.041 1.00 67.12 196 ASP A N 1
ATOM 1594 C CA . ASP A 1 196 ? 9.090 11.395 9.125 1.00 67.12 196 ASP A CA 1
ATOM 1595 C C . ASP A 1 196 ? 9.558 10.302 8.151 1.00 67.12 196 ASP A C 1
ATOM 1597 O O . ASP A 1 196 ? 9.221 9.133 8.316 1.00 67.12 196 ASP A O 1
ATOM 1601 N N . GLY A 1 197 ? 10.328 10.674 7.123 1.00 62.72 197 GLY A N 1
ATOM 1602 C CA . GLY A 1 197 ? 10.804 9.764 6.073 1.00 62.72 197 GLY A CA 1
ATOM 1603 C C . GLY A 1 197 ? 10.062 9.865 4.734 1.00 62.72 197 GLY A C 1
ATOM 1604 O O . GLY A 1 197 ? 10.631 9.491 3.714 1.00 62.72 197 GLY A O 1
ATOM 1605 N N . ALA A 1 198 ? 8.857 10.433 4.680 1.00 64.44 198 ALA A N 1
ATOM 1606 C CA . ALA A 1 198 ? 8.155 10.721 3.427 1.00 64.44 198 ALA A CA 1
ATOM 1607 C C . ALA A 1 198 ? 8.512 12.131 2.934 1.00 64.44 198 ALA A C 1
ATOM 1609 O O . ALA A 1 198 ? 7.711 13.062 3.046 1.00 64.44 198 ALA A O 1
ATOM 1610 N N . ASP A 1 199 ? 9.741 12.291 2.432 1.00 71.31 199 ASP A N 1
ATOM 1611 C CA . ASP A 1 199 ? 10.204 13.564 1.872 1.00 71.31 199 ASP A CA 1
ATOM 1612 C C . ASP A 1 199 ? 9.271 13.994 0.715 1.00 71.31 199 ASP A C 1
ATOM 1614 O O . ASP A 1 199 ? 9.208 13.304 -0.309 1.00 71.31 199 ASP A O 1
ATOM 1618 N N . PRO A 1 200 ? 8.534 15.116 0.864 1.00 68.38 200 PRO A N 1
ATOM 1619 C CA . PRO A 1 200 ? 7.559 15.565 -0.128 1.00 68.38 200 PRO A CA 1
ATOM 1620 C C . PRO A 1 200 ? 8.194 15.952 -1.469 1.00 68.38 200 PRO A C 1
ATOM 1622 O O . PRO A 1 200 ? 7.489 16.096 -2.464 1.00 68.38 200 PRO A O 1
ATOM 1625 N N . THR A 1 201 ? 9.518 16.113 -1.535 1.00 72.12 201 THR A N 1
ATOM 1626 C CA . THR A 1 201 ? 10.219 16.399 -2.793 1.00 72.12 201 THR A CA 1
ATOM 1627 C C . THR A 1 201 ? 10.391 15.166 -3.680 1.00 72.12 201 THR A C 1
ATOM 1629 O O . THR A 1 201 ? 10.517 15.313 -4.897 1.00 72.12 201 THR A O 1
ATOM 1632 N N . LEU A 1 202 ? 10.332 13.955 -3.110 1.00 69.75 202 LEU A N 1
ATOM 1633 C CA . LEU A 1 202 ? 10.489 12.697 -3.855 1.00 69.75 202 LEU A CA 1
ATOM 1634 C C . LEU A 1 202 ? 9.348 12.443 -4.826 1.00 69.75 202 LEU A C 1
ATOM 1636 O O . LEU A 1 202 ? 9.534 11.800 -5.858 1.00 69.75 202 LEU A O 1
ATOM 1640 N N . TRP A 1 203 ? 8.165 12.931 -4.468 1.00 71.25 203 TRP A N 1
ATOM 1641 C CA . TRP A 1 203 ? 6.955 12.779 -5.246 1.00 71.25 203 TRP A CA 1
ATOM 1642 C C . TRP A 1 203 ? 6.399 14.164 -5.529 1.00 71.25 203 TRP A C 1
ATOM 1644 O O . TRP A 1 203 ? 5.601 14.712 -4.775 1.00 71.25 203 TRP A O 1
ATOM 1654 N N . SER A 1 204 ? 6.879 14.776 -6.609 1.00 60.34 204 SER A N 1
ATOM 1655 C CA . SER A 1 204 ? 6.460 16.118 -6.987 1.00 60.34 204 SER A CA 1
ATOM 1656 C C . SER A 1 204 ? 5.865 16.135 -8.395 1.00 60.34 204 SER A C 1
ATOM 1658 O O . SER A 1 204 ? 6.518 15.812 -9.378 1.00 60.34 204 SER A O 1
ATOM 1660 N N . LYS A 1 205 ? 4.601 16.574 -8.463 1.00 52.47 205 LYS A N 1
ATOM 1661 C CA . LYS A 1 205 ? 3.894 17.061 -9.663 1.00 52.47 205 LYS A CA 1
ATOM 1662 C C . LYS A 1 205 ? 3.581 16.058 -10.785 1.00 52.47 205 LYS A C 1
ATOM 1664 O O . LYS A 1 205 ? 3.548 16.458 -11.945 1.00 52.47 205 LYS A O 1
ATOM 1669 N N . GLY A 1 206 ? 3.184 14.837 -10.445 1.00 55.94 206 GLY A N 1
ATOM 1670 C CA . GLY A 1 206 ? 2.355 14.052 -11.366 1.00 55.94 206 GLY A CA 1
ATOM 1671 C C . GLY A 1 206 ? 0.902 14.507 -11.308 1.00 55.94 206 GLY A C 1
ATOM 1672 O O . GLY A 1 206 ? 0.362 14.705 -10.232 1.00 55.94 206 GLY A O 1
ATOM 1673 N N . SER A 1 207 ? 0.227 14.696 -12.438 1.00 68.88 207 SER A N 1
ATOM 1674 C CA . SER A 1 207 ? -1.212 15.023 -12.457 1.00 68.88 207 SER A CA 1
ATOM 1675 C C . SER A 1 207 ? -2.059 13.781 -12.150 1.00 68.88 207 SER A C 1
ATOM 1677 O O . SER A 1 207 ? -2.828 13.314 -12.986 1.00 68.88 207 SER A O 1
ATOM 1679 N N . TYR A 1 208 ? -1.886 13.199 -10.957 1.00 85.75 208 TYR A N 1
ATOM 1680 C CA . TYR A 1 208 ? -2.733 12.096 -10.512 1.00 85.75 208 TY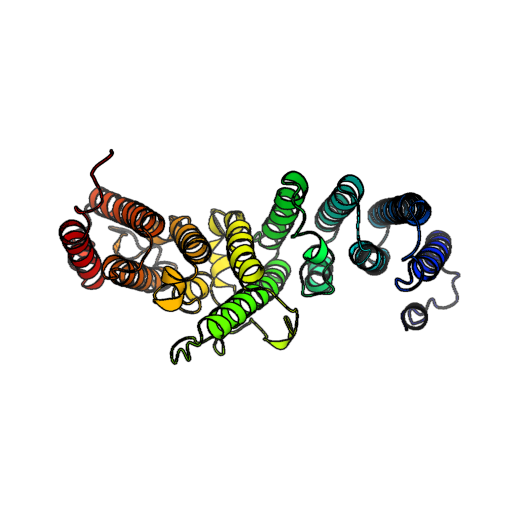R A CA 1
ATOM 1681 C C . TYR A 1 208 ? -4.183 12.566 -10.574 1.00 85.75 208 TYR A C 1
ATOM 1683 O O . TYR A 1 208 ? -4.549 13.569 -9.958 1.00 85.75 208 TYR A O 1
ATOM 1691 N N . SER A 1 209 ? -5.008 11.829 -11.314 1.00 90.31 209 SER A N 1
ATOM 1692 C CA . SER A 1 209 ? -6.446 11.938 -11.138 1.00 90.31 209 SER A CA 1
ATOM 1693 C C . SER A 1 209 ? -6.823 11.370 -9.771 1.00 90.31 209 SER A C 1
ATOM 1695 O O . SER A 1 209 ? -6.107 10.546 -9.193 1.00 90.31 209 SER A O 1
ATOM 1697 N N . VAL A 1 210 ? -7.980 11.787 -9.271 1.00 91.69 210 VAL A N 1
ATOM 1698 C CA . VAL A 1 210 ? -8.566 11.279 -8.025 1.00 91.69 210 VAL A CA 1
ATOM 1699 C C . VAL A 1 210 ? -8.701 9.750 -8.075 1.00 91.69 210 VAL A C 1
ATOM 1701 O O . VAL A 1 210 ? -8.287 9.054 -7.147 1.00 91.69 210 VAL A O 1
ATOM 1704 N N . ASP A 1 211 ? -9.168 9.213 -9.206 1.00 91.56 211 ASP A N 1
ATOM 1705 C CA . ASP A 1 211 ? -9.312 7.769 -9.421 1.00 91.56 211 ASP A CA 1
ATOM 1706 C C . ASP A 1 211 ? -7.968 7.033 -9.394 1.00 91.56 211 ASP A C 1
ATOM 1708 O O . ASP A 1 211 ? -7.851 5.951 -8.807 1.00 91.56 211 ASP A O 1
ATOM 1712 N N . TYR A 1 212 ? -6.935 7.623 -10.004 1.00 90.81 212 TYR A N 1
ATOM 1713 C CA . TYR A 1 212 ? -5.600 7.036 -10.021 1.00 90.81 212 TYR A CA 1
ATOM 1714 C C . TYR A 1 212 ? -4.965 7.060 -8.628 1.00 90.81 212 TYR A C 1
ATOM 1716 O O . TYR A 1 212 ? -4.397 6.052 -8.210 1.00 90.81 212 TYR A O 1
ATOM 1724 N N . ALA A 1 213 ? -5.121 8.148 -7.868 1.00 92.19 213 ALA A N 1
ATOM 1725 C CA . ALA A 1 213 ? -4.663 8.232 -6.480 1.00 92.19 213 ALA A CA 1
ATOM 1726 C C . ALA A 1 213 ? -5.351 7.183 -5.587 1.00 92.19 213 ALA A C 1
ATOM 1728 O O . ALA A 1 213 ? -4.680 6.439 -4.871 1.00 92.19 213 ALA A O 1
ATOM 1729 N N . SER A 1 214 ? -6.677 7.058 -5.684 1.00 94.12 214 SER A N 1
ATOM 1730 C CA . SER A 1 214 ? -7.462 6.071 -4.929 1.00 94.12 214 SER A CA 1
ATOM 1731 C C . SER A 1 214 ? -7.061 4.624 -5.262 1.00 94.12 214 SER A C 1
ATOM 1733 O O . SER A 1 214 ? -6.825 3.797 -4.373 1.00 94.12 214 SER A O 1
ATOM 1735 N N . SER A 1 215 ? -6.885 4.324 -6.552 1.00 92.12 215 SER A N 1
ATOM 1736 C CA . SER A 1 215 ? -6.428 3.007 -7.014 1.00 92.12 215 SER A CA 1
ATOM 1737 C C . SER A 1 215 ? -4.989 2.717 -6.582 1.00 92.12 215 SER A C 1
ATOM 1739 O O . SER A 1 215 ? -4.674 1.593 -6.190 1.00 92.12 215 SER A O 1
ATOM 1741 N N . THR A 1 216 ? -4.125 3.736 -6.589 1.00 92.00 216 THR A N 1
ATOM 1742 C CA . THR A 1 216 ? -2.726 3.622 -6.163 1.00 92.00 216 THR A CA 1
ATOM 1743 C C . THR A 1 216 ? -2.616 3.295 -4.677 1.00 92.00 216 THR A C 1
ATOM 1745 O O . THR A 1 216 ? -1.819 2.433 -4.321 1.00 92.00 216 THR A O 1
ATOM 1748 N N . ILE A 1 217 ? -3.451 3.877 -3.808 1.00 94.81 217 ILE A N 1
ATOM 1749 C CA . ILE A 1 217 ? -3.499 3.496 -2.383 1.00 94.81 217 ILE A CA 1
ATOM 1750 C C . ILE A 1 217 ? -3.775 1.995 -2.240 1.00 94.81 217 ILE A C 1
ATOM 1752 O O . ILE A 1 217 ? -3.039 1.290 -1.551 1.00 94.81 217 ILE A O 1
ATOM 1756 N N . SER A 1 218 ? -4.791 1.487 -2.942 1.00 92.94 218 SER A N 1
ATOM 1757 C CA . SER A 1 218 ? -5.153 0.063 -2.904 1.00 92.94 218 SER A CA 1
ATOM 1758 C C . SER A 1 218 ? -4.035 -0.832 -3.451 1.00 92.94 218 SER A C 1
ATOM 1760 O O . SER A 1 218 ? -3.719 -1.875 -2.872 1.00 92.94 218 SER A O 1
ATOM 1762 N N . TYR A 1 219 ? -3.383 -0.395 -4.530 1.00 91.19 219 TYR A N 1
ATOM 1763 C CA . TYR A 1 219 ? -2.200 -1.049 -5.076 1.00 91.19 219 TYR A CA 1
ATOM 1764 C C . TYR A 1 219 ? -1.069 -1.125 -4.043 1.00 91.19 219 TYR A C 1
ATOM 1766 O O . TYR A 1 219 ? -0.594 -2.223 -3.754 1.00 91.19 219 TYR A O 1
ATOM 1774 N N . LEU A 1 220 ? -0.669 -0.003 -3.440 1.00 92.25 220 LEU A N 1
ATOM 1775 C CA . LEU A 1 220 ? 0.411 0.042 -2.451 1.00 92.25 220 LEU A CA 1
ATOM 1776 C C . LEU A 1 220 ? 0.081 -0.815 -1.224 1.00 92.25 220 LEU A C 1
ATOM 1778 O O . LEU A 1 220 ? 0.935 -1.581 -0.777 1.00 92.25 220 LEU A O 1
ATOM 1782 N N . CYS A 1 221 ? -1.168 -0.792 -0.749 1.00 91.75 221 CYS A N 1
ATOM 1783 C CA . CYS A 1 221 ? -1.658 -1.702 0.288 1.00 91.75 221 CYS A CA 1
ATOM 1784 C C . CYS A 1 221 ? -1.369 -3.176 -0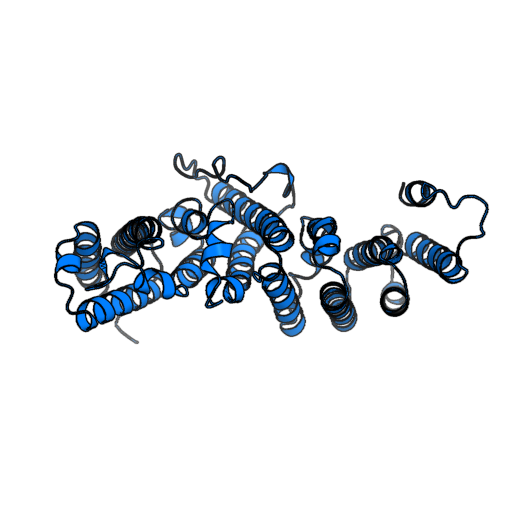.035 1.00 91.75 221 CYS A C 1
ATOM 1786 O O . CYS A 1 221 ? -0.790 -3.884 0.787 1.00 91.75 221 CYS A O 1
ATOM 1788 N N . SER A 1 222 ? -1.670 -3.622 -1.260 1.00 88.44 222 SER A N 1
ATOM 1789 C CA . SER A 1 222 ? -1.426 -5.010 -1.689 1.00 88.44 222 SER A CA 1
ATOM 1790 C C . SER A 1 222 ? 0.059 -5.407 -1.679 1.00 88.44 222 SER A C 1
ATOM 1792 O O . SER A 1 222 ? 0.407 -6.589 -1.557 1.00 88.44 222 SER A O 1
ATOM 1794 N N . THR A 1 223 ? 0.966 -4.431 -1.786 1.00 88.50 223 THR A N 1
ATOM 1795 C CA . THR A 1 223 ? 2.414 -4.675 -1.744 1.00 88.50 223 THR A CA 1
ATOM 1796 C C . THR A 1 223 ? 2.939 -4.925 -0.332 1.00 88.50 223 THR A C 1
ATOM 1798 O O . THR A 1 223 ? 3.981 -5.562 -0.177 1.00 88.50 223 THR A O 1
ATOM 1801 N N . PHE A 1 224 ? 2.207 -4.507 0.704 1.00 85.50 224 PHE A N 1
ATOM 1802 C CA . PHE A 1 224 ? 2.609 -4.720 2.094 1.00 85.50 224 PHE A CA 1
ATOM 1803 C C . PHE A 1 224 ? 2.348 -6.145 2.597 1.00 85.50 224 PHE A C 1
ATOM 1805 O O . PHE A 1 224 ? 2.914 -6.520 3.620 1.00 85.50 224 PHE A O 1
ATOM 1812 N N . ASP A 1 225 ? 1.564 -6.968 1.893 1.00 74.81 225 ASP A N 1
ATOM 1813 C CA . ASP A 1 225 ? 1.165 -8.307 2.359 1.00 74.81 225 ASP A CA 1
ATOM 1814 C C . ASP A 1 225 ? 2.346 -9.214 2.748 1.00 74.81 225 ASP A C 1
ATOM 1816 O O . ASP A 1 225 ? 2.302 -9.882 3.781 1.00 74.81 225 ASP A O 1
ATOM 1820 N N . GLU A 1 226 ? 3.410 -9.266 1.940 1.00 69.44 226 GLU A N 1
ATOM 1821 C CA . GLU A 1 226 ? 4.562 -10.142 2.221 1.00 69.44 226 GLU A CA 1
ATOM 1822 C C . GLU A 1 226 ? 5.373 -9.639 3.425 1.00 69.44 226 GLU A C 1
ATOM 1824 O O . GLU A 1 226 ? 5.844 -10.422 4.252 1.00 69.44 226 GLU A O 1
ATOM 1829 N N . PHE A 1 227 ? 5.464 -8.318 3.562 1.00 70.00 227 PHE A N 1
ATOM 1830 C CA . PHE A 1 227 ? 6.107 -7.633 4.677 1.00 70.00 227 PHE A CA 1
ATOM 1831 C C . PHE A 1 227 ? 5.329 -7.814 5.998 1.00 70.00 227 PHE A C 1
ATOM 1833 O O . PHE A 1 227 ? 5.924 -8.110 7.038 1.00 70.00 227 PHE A O 1
ATOM 1840 N N . VAL A 1 228 ? 3.998 -7.715 5.941 1.00 65.69 228 VAL A N 1
ATOM 1841 C CA . VAL A 1 228 ? 3.063 -7.871 7.069 1.00 65.69 228 VAL A CA 1
ATOM 1842 C C . VAL A 1 228 ? 2.996 -9.316 7.571 1.00 65.69 228 VAL A C 1
ATOM 1844 O O . VAL A 1 228 ? 2.912 -9.548 8.775 1.00 65.69 228 VAL A O 1
ATOM 1847 N N . ASN A 1 229 ? 3.072 -10.303 6.674 1.00 66.12 229 ASN A N 1
ATOM 1848 C CA . ASN A 1 229 ? 2.907 -11.719 7.024 1.00 66.12 229 ASN A CA 1
ATOM 1849 C C . ASN A 1 229 ? 4.223 -12.461 7.317 1.00 66.12 229 ASN A C 1
ATOM 1851 O O . ASN A 1 229 ? 4.215 -13.644 7.681 1.00 66.12 229 ASN A O 1
ATOM 1855 N N . ALA A 1 230 ? 5.375 -11.805 7.167 1.00 66.44 230 ALA A N 1
ATOM 1856 C CA . ALA A 1 230 ? 6.661 -12.423 7.450 1.00 66.44 230 ALA A CA 1
ATOM 1857 C C . ALA A 1 230 ? 6.822 -12.684 8.964 1.00 66.44 230 ALA A C 1
ATOM 1859 O O . ALA A 1 230 ? 6.946 -11.770 9.771 1.00 66.44 230 ALA A O 1
ATOM 1860 N N . LYS A 1 231 ? 6.879 -13.966 9.358 1.00 54.06 231 LYS A N 1
ATOM 1861 C CA . LYS A 1 231 ? 6.877 -14.447 10.763 1.00 54.06 231 LYS A CA 1
ATOM 1862 C C . LYS A 1 231 ? 7.964 -13.856 11.682 1.00 54.06 231 LYS A C 1
ATOM 1864 O O . LYS A 1 231 ? 7.821 -13.931 12.896 1.00 54.06 231 LYS A O 1
ATOM 1869 N N . ASN A 1 232 ? 9.019 -13.265 11.113 1.00 54.69 232 ASN A N 1
ATOM 1870 C CA . ASN A 1 232 ? 10.132 -12.627 11.828 1.00 54.69 232 ASN A CA 1
ATOM 1871 C C . ASN A 1 232 ? 10.235 -11.108 11.549 1.00 54.69 232 ASN A C 1
ATOM 1873 O O . ASN A 1 232 ? 11.269 -10.505 11.834 1.00 54.69 232 ASN A O 1
ATOM 1877 N N . SER A 1 233 ? 9.209 -10.478 10.959 1.00 58.34 233 SER A N 1
ATOM 1878 C CA . SER A 1 233 ? 9.310 -9.110 10.432 1.00 58.34 233 SER A CA 1
ATOM 1879 C C . SER A 1 233 ? 9.268 -8.013 11.486 1.00 58.34 233 SER A C 1
ATOM 1881 O O . SER A 1 233 ? 9.718 -6.922 11.169 1.00 58.34 233 SER A O 1
ATOM 1883 N N . LEU A 1 234 ? 8.824 -8.268 12.726 1.00 60.84 234 LEU A N 1
ATOM 1884 C CA . LEU A 1 234 ? 8.695 -7.242 13.778 1.00 60.84 234 LEU A CA 1
ATOM 1885 C C . LEU A 1 234 ? 9.908 -6.311 13.884 1.00 60.84 234 LEU A C 1
ATOM 1887 O O . LEU A 1 234 ? 9.746 -5.098 13.929 1.00 60.84 234 LEU A O 1
ATOM 1891 N N . ILE A 1 235 ? 11.118 -6.879 13.905 1.00 57.69 235 ILE A N 1
ATOM 1892 C CA . ILE A 1 235 ? 12.363 -6.106 14.018 1.00 57.69 235 ILE A CA 1
ATOM 1893 C C . ILE A 1 235 ? 12.540 -5.206 12.788 1.00 57.69 235 ILE A C 1
ATOM 1895 O O . ILE A 1 235 ? 12.899 -4.041 12.926 1.00 57.69 235 ILE A O 1
ATOM 1899 N N . GLY A 1 236 ? 12.225 -5.720 11.596 1.00 61.09 236 GLY A N 1
ATOM 1900 C CA . GLY A 1 236 ? 12.216 -4.950 10.354 1.00 61.09 236 GLY A CA 1
ATOM 1901 C C . GLY A 1 236 ? 11.141 -3.864 10.347 1.00 61.09 236 GLY A C 1
ATOM 1902 O O . GLY A 1 236 ? 11.447 -2.728 10.017 1.00 61.09 236 GLY A O 1
ATOM 1903 N N . MET A 1 237 ? 9.916 -4.170 10.785 1.00 69.81 237 MET A N 1
ATOM 1904 C CA . MET A 1 237 ? 8.800 -3.218 10.851 1.00 69.81 237 MET A CA 1
ATOM 1905 C C . MET A 1 237 ? 9.036 -2.097 11.868 1.00 69.81 237 MET A C 1
ATOM 1907 O O . MET A 1 237 ? 8.549 -0.983 11.686 1.00 69.81 237 MET A O 1
ATOM 1911 N N . TRP A 1 238 ? 9.764 -2.388 12.948 1.00 68.06 238 TRP A N 1
ATOM 1912 C CA . TRP A 1 238 ? 10.142 -1.410 13.968 1.00 68.06 238 TRP A CA 1
ATOM 1913 C C . TRP A 1 238 ? 11.333 -0.552 13.575 1.00 68.06 238 TRP A C 1
ATOM 1915 O O . TRP A 1 238 ? 11.440 0.573 14.052 1.00 68.06 238 TRP A O 1
ATOM 1925 N N . ALA A 1 239 ? 12.198 -1.067 12.704 1.00 71.38 239 ALA A N 1
ATOM 1926 C CA . ALA A 1 239 ? 13.322 -0.330 12.144 1.00 71.38 239 ALA A CA 1
ATOM 1927 C C . ALA A 1 239 ? 12.919 0.604 10.987 1.00 71.38 239 ALA A C 1
ATOM 1929 O O . ALA A 1 239 ? 13.772 1.326 10.466 1.00 71.38 239 ALA A O 1
ATOM 1930 N N . LEU A 1 240 ? 11.651 0.578 10.560 1.00 84.00 240 LEU A N 1
ATOM 1931 C CA . LEU A 1 240 ? 11.121 1.509 9.570 1.00 84.00 240 LEU A CA 1
ATOM 1932 C C . LEU A 1 240 ? 10.780 2.860 10.193 1.00 84.00 240 LEU A C 1
ATOM 1934 O O . LEU A 1 240 ? 10.231 2.934 11.294 1.00 84.00 240 LEU A O 1
ATOM 1938 N N . THR A 1 241 ? 11.022 3.908 9.415 1.00 84.31 241 THR A N 1
ATOM 1939 C CA . THR A 1 241 ? 10.648 5.282 9.740 1.00 84.31 241 THR A CA 1
ATOM 1940 C C . THR A 1 241 ? 9.734 5.807 8.623 1.00 84.31 241 THR A C 1
ATOM 1942 O O . THR A 1 241 ? 10.175 5.815 7.471 1.00 84.31 241 THR A O 1
ATOM 1945 N N . PRO A 1 242 ? 8.467 6.159 8.920 1.00 85.88 242 PRO A N 1
ATOM 1946 C CA . PRO A 1 242 ? 7.798 5.970 10.204 1.00 85.88 242 PRO A CA 1
ATOM 1947 C C . PRO A 1 242 ? 7.509 4.481 10.443 1.00 85.88 242 PRO A C 1
ATOM 1949 O O . PRO A 1 242 ? 7.410 3.687 9.504 1.00 85.88 242 PRO A O 1
ATOM 1952 N N . ASN A 1 243 ? 7.320 4.097 11.705 1.00 85.75 243 ASN A N 1
ATOM 1953 C CA . ASN A 1 243 ? 6.901 2.739 12.044 1.00 85.75 243 ASN A CA 1
ATOM 1954 C C . ASN A 1 243 ? 5.607 2.377 11.291 1.00 85.75 243 ASN A C 1
ATOM 1956 O O . ASN A 1 243 ? 4.668 3.170 11.276 1.00 85.75 243 ASN A O 1
ATOM 1960 N N . PHE A 1 244 ? 5.523 1.176 10.718 1.00 85.31 244 PHE A N 1
ATOM 1961 C CA . PHE A 1 244 ? 4.385 0.784 9.876 1.00 85.31 244 PHE A CA 1
ATOM 1962 C C . PHE A 1 244 ? 3.019 0.854 10.582 1.00 85.31 244 PHE A C 1
ATOM 1964 O O . PHE A 1 244 ? 2.021 1.252 9.987 1.00 85.31 244 PHE A O 1
ATOM 1971 N N . PHE A 1 245 ? 2.948 0.525 11.874 1.00 82.00 245 PHE A N 1
ATOM 1972 C CA . PHE A 1 245 ? 1.695 0.661 12.622 1.00 82.00 245 PHE A CA 1
ATOM 1973 C C . PHE A 1 245 ? 1.363 2.114 12.907 1.00 82.00 245 PHE A C 1
ATOM 1975 O O . PHE A 1 245 ? 0.197 2.499 12.860 1.00 82.00 245 PHE A O 1
ATOM 1982 N N . TYR A 1 246 ? 2.377 2.925 13.208 1.00 85.12 246 TYR A N 1
ATOM 1983 C CA . TYR A 1 246 ? 2.184 4.359 13.365 1.00 85.12 246 TYR A CA 1
ATOM 1984 C C . TYR A 1 246 ? 1.676 4.988 12.064 1.00 85.12 246 TYR A C 1
ATOM 1986 O O . TYR A 1 246 ? 0.737 5.779 12.110 1.00 85.12 246 TYR A O 1
ATOM 1994 N N . LEU A 1 247 ? 2.205 4.548 10.917 1.00 88.31 247 LEU A N 1
ATOM 1995 C CA . LEU A 1 247 ? 1.705 4.920 9.600 1.00 88.31 247 LEU A CA 1
ATOM 1996 C C . LEU A 1 247 ? 0.198 4.637 9.487 1.00 88.31 247 LEU A C 1
ATOM 1998 O O . LEU A 1 247 ? -0.588 5.570 9.343 1.00 88.31 247 LEU A O 1
ATOM 2002 N N . LEU A 1 248 ? -0.216 3.373 9.639 1.00 88.25 248 LEU A N 1
ATOM 2003 C CA . LEU A 1 248 ? -1.607 2.952 9.415 1.00 88.25 248 LEU A CA 1
ATOM 2004 C C . LEU A 1 248 ? -2.615 3.439 10.469 1.00 88.25 248 LEU A C 1
ATOM 2006 O O . LEU A 1 248 ? -3.796 3.560 10.167 1.00 88.25 248 LEU A O 1
ATOM 2010 N N . THR A 1 249 ? -2.186 3.674 11.710 1.00 86.31 249 THR A N 1
ATOM 2011 C CA . THR A 1 249 ? -3.102 4.016 12.819 1.00 86.31 249 THR A CA 1
ATOM 2012 C C . THR A 1 249 ? -3.069 5.485 13.216 1.00 86.31 249 THR A C 1
ATOM 2014 O O . THR A 1 249 ? -3.775 5.880 14.141 1.00 86.31 249 THR A O 1
ATOM 2017 N N . SER A 1 250 ? -2.180 6.299 12.647 1.00 84.88 250 SER A N 1
ATOM 2018 C CA . SER A 1 250 ? -2.007 7.688 13.104 1.00 84.88 250 SER A CA 1
ATOM 2019 C C . SER A 1 250 ? -1.606 8.682 12.032 1.00 84.88 250 SER A C 1
ATOM 2021 O O . SER A 1 250 ? -1.885 9.861 12.211 1.00 84.88 250 SER A O 1
ATOM 2023 N N . LEU A 1 251 ? -0.936 8.245 10.967 1.00 87.88 251 LEU A N 1
ATOM 2024 C CA . LEU A 1 251 ? -0.515 9.144 9.895 1.00 87.88 251 LEU A CA 1
ATOM 2025 C C . LEU A 1 251 ? -1.490 9.140 8.715 1.00 87.88 251 LEU A C 1
ATOM 2027 O O . LEU A 1 251 ? -1.726 10.191 8.123 1.00 87.88 251 LEU A O 1
ATOM 2031 N N . VAL A 1 252 ? -2.068 7.982 8.383 1.00 91.06 252 VAL A N 1
ATOM 2032 C CA . VAL A 1 252 ? -3.141 7.891 7.383 1.00 91.06 252 VAL A CA 1
ATOM 2033 C C . VAL A 1 252 ? -4.494 8.296 7.994 1.00 91.06 252 VAL A C 1
ATOM 2035 O O . VAL A 1 252 ? -4.740 8.013 9.171 1.00 91.06 252 VAL A O 1
ATOM 2038 N N . PRO A 1 253 ? -5.406 8.903 7.214 1.00 91.31 253 PRO A N 1
ATOM 2039 C CA . PRO A 1 253 ? -6.697 9.419 7.687 1.00 91.31 253 PRO A CA 1
ATOM 2040 C C . PRO A 1 253 ? -7.753 8.311 7.905 1.00 91.31 253 PRO A C 1
ATOM 2042 O O . PRO A 1 253 ? -8.892 8.430 7.468 1.00 91.31 253 PRO A O 1
ATOM 2045 N N . ILE A 1 254 ? -7.392 7.202 8.564 1.00 92.00 254 ILE A N 1
ATOM 2046 C CA . ILE A 1 254 ? -8.236 5.994 8.683 1.00 92.00 254 ILE A CA 1
ATOM 2047 C C . ILE A 1 254 ? -9.568 6.229 9.415 1.00 92.00 254 ILE A C 1
ATOM 2049 O O . ILE A 1 254 ? -10.550 5.566 9.090 1.00 92.00 254 ILE A O 1
ATOM 2053 N N . SER A 1 255 ? -9.619 7.167 10.365 1.00 91.69 255 SER A N 1
ATOM 2054 C CA . SER A 1 255 ? -10.836 7.533 11.113 1.00 91.69 255 SER A CA 1
ATOM 2055 C C . SER A 1 255 ? -11.502 8.816 10.593 1.00 91.69 255 SER A C 1
ATOM 2057 O O . SER A 1 255 ? -12.464 9.287 11.193 1.00 91.69 255 SER A O 1
ATOM 2059 N N . GLU A 1 256 ? -11.008 9.413 9.506 1.00 90.69 256 GLU A N 1
ATOM 2060 C CA . GLU A 1 256 ? -11.534 10.685 9.003 1.00 90.69 256 GLU A CA 1
ATOM 2061 C C . GLU A 1 256 ? -12.714 10.466 8.049 1.00 90.69 256 GLU A C 1
ATOM 2063 O O . GLU A 1 256 ? -12.607 9.729 7.066 1.00 90.69 256 GLU A O 1
ATOM 2068 N N . GLU A 1 257 ? -13.829 11.155 8.308 1.00 91.19 257 GLU A N 1
ATOM 2069 C CA . GLU A 1 257 ? -15.089 10.962 7.577 1.00 91.19 257 GLU A CA 1
ATOM 2070 C C . GLU A 1 257 ? -14.975 11.203 6.084 1.00 91.19 257 GLU A C 1
ATOM 2072 O O . GLU A 1 257 ? -15.445 10.387 5.292 1.00 91.19 257 GLU A O 1
ATOM 2077 N N . TRP A 1 258 ? -14.274 12.263 5.688 1.00 92.44 258 TRP A N 1
ATOM 2078 C CA . TRP A 1 258 ? -14.057 12.560 4.278 1.00 92.44 258 TRP A CA 1
ATOM 2079 C C . TRP A 1 258 ? -13.396 11.391 3.539 1.00 92.44 258 TRP A C 1
ATOM 2081 O O . TRP A 1 258 ? -13.690 11.173 2.369 1.00 92.44 258 TRP A O 1
ATOM 2091 N N . PHE A 1 259 ? -12.526 10.620 4.200 1.00 93.88 259 PHE A N 1
ATOM 2092 C CA . PHE A 1 259 ? -11.797 9.544 3.544 1.00 93.88 259 PHE A CA 1
ATOM 2093 C C . PHE A 1 259 ? -12.661 8.293 3.403 1.00 93.88 259 PHE A C 1
ATOM 2095 O O . PHE A 1 259 ? -12.814 7.780 2.295 1.00 93.88 259 PHE A O 1
ATOM 2102 N N . TYR A 1 260 ? -13.264 7.817 4.495 1.00 93.94 260 TYR A N 1
ATOM 2103 C CA . TYR A 1 260 ? -14.062 6.591 4.438 1.00 93.94 260 TYR A CA 1
ATOM 2104 C C . TYR A 1 260 ? -15.420 6.768 3.747 1.00 93.94 260 TYR A C 1
ATOM 2106 O O . TYR A 1 260 ? -15.960 5.783 3.246 1.00 93.94 260 TYR A O 1
ATOM 2114 N N . ALA A 1 261 ? -15.960 7.992 3.690 1.00 92.12 261 ALA A N 1
ATOM 2115 C CA . ALA A 1 261 ? -17.214 8.281 2.998 1.00 92.12 261 ALA A CA 1
ATOM 2116 C C . ALA A 1 261 ? -17.013 8.515 1.490 1.00 92.12 261 ALA A C 1
ATOM 2118 O O . ALA A 1 261 ? -17.788 7.999 0.687 1.00 92.12 261 ALA A O 1
ATOM 2119 N N . LEU A 1 262 ? -15.977 9.268 1.087 1.00 94.12 262 LEU A N 1
ATOM 2120 C CA . LEU A 1 262 ? -15.751 9.612 -0.328 1.00 94.12 262 LEU A CA 1
ATOM 2121 C C . LEU A 1 262 ? -14.903 8.573 -1.072 1.00 94.12 262 LEU A C 1
ATOM 2123 O O . LEU A 1 262 ? -15.084 8.382 -2.273 1.00 94.12 262 LEU A O 1
ATOM 2127 N N . TYR A 1 263 ? -13.997 7.878 -0.376 1.00 96.06 263 TYR A N 1
ATOM 2128 C CA . TYR A 1 263 ? -13.035 6.949 -0.981 1.00 96.06 263 TYR A CA 1
ATOM 2129 C C . TYR A 1 263 ? -13.075 5.549 -0.332 1.00 96.06 263 TYR A C 1
ATOM 2131 O O . TYR A 1 263 ? -12.044 5.034 0.119 1.00 96.06 263 TYR A O 1
ATOM 2139 N N . PRO A 1 264 ? -14.245 4.879 -0.306 1.00 95.31 264 PRO A N 1
ATOM 2140 C CA . PRO A 1 264 ? -14.460 3.654 0.469 1.00 95.31 264 PRO A CA 1
ATOM 2141 C C . PRO A 1 264 ? -13.572 2.477 0.041 1.00 95.31 264 PRO A C 1
ATOM 2143 O O . PRO A 1 264 ? -13.165 1.688 0.888 1.00 95.31 264 PRO A O 1
ATOM 2146 N N . ALA A 1 265 ? -13.221 2.355 -1.244 1.00 95.31 265 ALA A N 1
ATOM 2147 C CA . ALA A 1 265 ? -12.346 1.279 -1.725 1.00 95.31 265 ALA A CA 1
ATOM 2148 C C . ALA A 1 265 ? -10.898 1.427 -1.218 1.00 95.31 265 ALA A C 1
ATOM 2150 O O . ALA A 1 265 ? -10.295 0.462 -0.745 1.00 95.31 265 ALA A O 1
ATOM 2151 N N . ALA A 1 266 ? -10.351 2.646 -1.264 1.00 96.00 266 ALA A N 1
ATOM 2152 C CA . ALA A 1 266 ? -9.029 2.943 -0.717 1.00 96.00 266 ALA A CA 1
ATOM 2153 C C . ALA A 1 266 ? -9.012 2.777 0.810 1.00 96.00 266 ALA A C 1
ATOM 2155 O O . ALA A 1 266 ? -8.072 2.202 1.363 1.00 96.00 266 ALA A O 1
ATOM 2156 N N . HIS A 1 267 ? -10.076 3.220 1.491 1.00 96.19 267 HIS A N 1
ATOM 2157 C CA . HIS A 1 267 ? -10.238 3.029 2.932 1.00 96.19 267 HIS A CA 1
ATOM 2158 C C . HIS A 1 267 ? -10.281 1.549 3.319 1.00 96.19 267 HIS A C 1
ATOM 2160 O O . HIS A 1 267 ? -9.515 1.123 4.185 1.00 96.19 267 HIS A O 1
ATOM 2166 N N . TYR A 1 268 ? -11.084 0.745 2.617 1.00 96.06 268 TYR A N 1
ATOM 2167 C CA . TYR A 1 268 ? -11.155 -0.700 2.820 1.00 96.06 268 TYR A CA 1
ATOM 2168 C C . TYR A 1 268 ? -9.777 -1.360 2.690 1.00 96.06 268 TYR A C 1
ATOM 2170 O O . TYR A 1 268 ? -9.394 -2.153 3.549 1.00 96.06 268 TYR A O 1
ATOM 2178 N N . SER A 1 269 ? -8.990 -1.001 1.669 1.00 95.12 269 SER A N 1
ATOM 2179 C CA . SER A 1 269 ? -7.634 -1.535 1.467 1.00 95.12 269 SER A CA 1
ATOM 2180 C C . SER A 1 269 ? -6.697 -1.245 2.648 1.00 95.12 269 SER A C 1
ATOM 2182 O O . SER A 1 269 ? -5.942 -2.125 3.077 1.00 95.12 269 SER A O 1
ATOM 2184 N N . ILE A 1 270 ? -6.774 -0.044 3.228 1.00 94.06 270 ILE A N 1
ATOM 2185 C CA . ILE A 1 270 ? -6.001 0.339 4.420 1.00 94.06 270 ILE A CA 1
ATOM 2186 C C . ILE A 1 270 ? -6.442 -0.482 5.640 1.00 94.06 270 ILE A C 1
ATOM 2188 O O . ILE A 1 270 ? -5.599 -1.063 6.331 1.00 94.06 270 ILE A O 1
ATOM 2192 N N . VAL A 1 271 ? -7.752 -0.595 5.883 1.00 93.81 271 VAL A N 1
ATOM 2193 C CA . VAL A 1 271 ? -8.302 -1.383 7.001 1.00 93.81 271 VAL A CA 1
ATOM 2194 C C . VAL A 1 271 ? -7.968 -2.870 6.849 1.00 93.81 271 VAL A C 1
ATOM 2196 O O . VAL A 1 271 ? -7.606 -3.530 7.823 1.00 93.81 271 VAL A O 1
ATOM 2199 N N . TYR A 1 272 ? -8.016 -3.403 5.629 1.00 92.25 272 TYR A N 1
ATOM 2200 C CA . TYR A 1 272 ? -7.641 -4.782 5.320 1.00 92.25 272 TYR A CA 1
ATOM 2201 C C . TYR A 1 272 ? -6.162 -5.048 5.594 1.00 92.25 272 TYR A C 1
ATOM 2203 O O . TYR A 1 272 ? -5.814 -6.059 6.213 1.00 92.25 272 TYR A O 1
ATOM 2211 N N . THR A 1 273 ? -5.297 -4.110 5.205 1.00 89.81 273 THR A N 1
ATOM 2212 C CA . THR A 1 273 ? -3.860 -4.174 5.498 1.00 89.81 273 THR A CA 1
ATOM 2213 C C . THR A 1 273 ? -3.617 -4.192 7.010 1.00 89.81 273 THR A C 1
ATOM 2215 O O . THR A 1 273 ? -2.832 -5.002 7.503 1.00 89.81 273 THR A O 1
ATOM 2218 N N . LEU A 1 274 ? -4.339 -3.358 7.770 1.00 87.88 274 LEU A N 1
ATOM 2219 C CA . LEU A 1 274 ? -4.258 -3.324 9.232 1.00 87.88 274 LEU A CA 1
ATOM 2220 C C . LEU A 1 274 ? -4.750 -4.635 9.874 1.00 87.88 274 LEU A C 1
ATOM 2222 O O . LEU A 1 274 ? -4.079 -5.172 10.757 1.00 87.88 274 LEU A O 1
ATOM 2226 N N . LYS A 1 275 ? -5.895 -5.172 9.421 1.00 85.81 275 LYS A N 1
ATOM 2227 C CA . LYS A 1 275 ? -6.484 -6.429 9.923 1.00 85.81 275 LYS A CA 1
ATOM 2228 C C . LYS A 1 275 ? -5.567 -7.627 9.704 1.00 85.81 275 LYS A C 1
ATOM 2230 O O . LYS A 1 275 ? -5.452 -8.469 10.592 1.00 85.81 275 LYS A O 1
ATOM 2235 N N . SER A 1 276 ? -4.939 -7.719 8.532 1.00 76.56 276 SER A N 1
ATOM 2236 C CA . SER A 1 276 ? -4.127 -8.879 8.132 1.00 76.56 276 SER A CA 1
ATOM 2237 C C . SER A 1 276 ? -2.942 -9.139 9.074 1.00 76.56 276 SER A C 1
ATOM 2239 O O . SER A 1 276 ? -2.384 -10.231 9.099 1.00 76.56 276 SER A O 1
ATOM 2241 N N . HIS A 1 277 ? -2.598 -8.173 9.927 1.00 71.44 277 HIS A N 1
ATOM 2242 C CA . HIS A 1 277 ? -1.517 -8.281 10.892 1.00 71.44 277 HIS A CA 1
ATOM 2243 C C . HIS A 1 277 ? -1.939 -8.908 12.248 1.00 71.44 277 HIS A C 1
ATOM 2245 O O . HIS A 1 277 ? -1.801 -8.301 13.317 1.00 71.44 277 HIS A O 1
ATOM 2251 N N . GLU A 1 278 ? -2.373 -10.177 12.256 1.00 62.69 278 GLU A N 1
ATOM 2252 C CA . GLU A 1 278 ? -2.814 -10.905 13.473 1.00 62.69 278 GLU A CA 1
ATOM 2253 C C . GLU A 1 278 ? -1.741 -11.026 14.578 1.00 62.69 278 GLU A C 1
ATOM 2255 O O . GLU A 1 278 ? -2.031 -11.216 15.770 1.00 62.69 278 GLU A O 1
ATOM 2260 N N . PHE A 1 279 ? -0.468 -10.905 14.202 1.00 58.47 279 PHE A N 1
ATOM 2261 C CA . PHE A 1 279 ? 0.674 -11.030 15.107 1.00 58.47 279 PHE A CA 1
ATOM 2262 C C . PHE A 1 279 ? 0.672 -9.965 16.218 1.00 58.47 279 PHE A C 1
ATOM 2264 O O . PHE A 1 279 ? 1.216 -10.166 17.305 1.00 58.47 279 PHE A O 1
ATOM 2271 N N . PHE A 1 280 ? 0.018 -8.833 15.983 1.00 60.66 280 PHE A N 1
ATOM 2272 C CA . PHE A 1 280 ? -0.011 -7.737 16.935 1.00 60.66 280 PHE A CA 1
ATOM 2273 C C . PHE A 1 280 ? -1.022 -7.975 18.067 1.00 60.66 280 PHE A C 1
ATOM 2275 O O . PHE A 1 280 ? -0.698 -7.831 19.245 1.00 60.66 280 PHE A O 1
ATOM 2282 N N . ILE A 1 281 ? -2.213 -8.470 17.713 1.00 59.94 281 ILE A N 1
ATOM 2283 C CA . ILE A 1 281 ? -3.228 -8.965 18.658 1.00 59.94 281 ILE A CA 1
ATOM 2284 C C . ILE A 1 281 ? -2.625 -10.078 19.528 1.00 59.94 281 ILE A C 1
ATOM 2286 O O . ILE A 1 281 ? -2.870 -10.162 20.727 1.00 59.94 281 ILE A O 1
ATOM 2290 N N . THR A 1 282 ? -1.781 -10.919 18.922 1.00 58.62 282 THR A N 1
ATOM 2291 C CA . THR A 1 282 ? -1.092 -12.029 19.594 1.00 58.62 282 THR A CA 1
ATOM 2292 C C . THR A 1 282 ? -0.162 -11.588 20.715 1.00 58.62 282 THR A C 1
ATOM 2294 O O . THR A 1 282 ? -0.060 -12.279 21.728 1.00 58.62 282 THR A O 1
ATOM 2297 N N . ASN A 1 283 ? 0.497 -10.446 20.542 1.00 59.19 283 ASN A N 1
ATOM 2298 C CA . ASN A 1 283 ? 1.558 -9.988 21.432 1.00 59.19 283 ASN A CA 1
ATOM 2299 C C . ASN A 1 283 ? 1.199 -8.728 22.213 1.00 59.19 283 ASN A C 1
ATOM 2301 O O . ASN A 1 283 ? 2.072 -8.146 22.854 1.00 59.19 283 ASN A O 1
ATOM 2305 N N . SER A 1 284 ? -0.060 -8.290 22.162 1.00 62.03 284 SER A N 1
ATOM 2306 C CA . SER A 1 284 ? -0.531 -7.205 23.012 1.00 62.03 284 SER A CA 1
ATOM 2307 C C . SER A 1 284 ? -0.491 -7.649 24.471 1.00 62.03 284 SER A C 1
ATOM 2309 O O . SER A 1 284 ? -1.021 -8.704 24.824 1.00 62.03 284 SER A O 1
ATOM 2311 N N . GLU A 1 285 ? 0.107 -6.817 25.320 1.00 61.41 285 GLU A N 1
ATOM 2312 C CA . GLU A 1 285 ? 0.169 -7.005 26.772 1.00 61.41 285 GLU A CA 1
ATOM 2313 C C . GLU A 1 285 ? -1.219 -7.246 27.384 1.00 61.41 285 GLU A C 1
ATOM 2315 O O . GLU A 1 285 ? -1.379 -8.071 28.275 1.00 61.41 285 GLU A O 1
ATOM 2320 N N . ILE A 1 286 ? -2.247 -6.592 26.832 1.00 59.22 286 ILE A N 1
ATOM 2321 C CA . ILE A 1 286 ? -3.640 -6.713 27.281 1.00 59.22 286 ILE A CA 1
ATOM 2322 C C . ILE A 1 286 ? -4.202 -8.117 27.017 1.00 59.22 286 ILE A C 1
ATOM 2324 O O . ILE A 1 286 ? -5.114 -8.543 27.719 1.00 59.22 286 ILE A O 1
ATOM 2328 N N . LEU A 1 287 ? -3.670 -8.845 26.030 1.00 60.22 287 LEU A N 1
ATOM 2329 C CA . LEU A 1 287 ? -4.140 -10.173 25.639 1.00 60.22 287 LEU A CA 1
ATOM 2330 C C . LEU A 1 287 ? -3.245 -11.306 26.158 1.00 60.22 287 LEU A C 1
ATOM 2332 O O . LEU A 1 287 ? -3.742 -12.418 26.299 1.00 60.22 287 LEU A O 1
ATOM 2336 N N . GLN A 1 288 ? -1.980 -11.064 26.513 1.00 60.62 288 GLN A N 1
ATOM 2337 C CA . GLN A 1 288 ? -1.119 -12.093 27.112 1.00 60.62 288 GLN A CA 1
ATOM 2338 C C . GLN A 1 288 ? -1.523 -12.385 28.562 1.00 60.62 288 GLN A C 1
ATOM 2340 O O . GLN A 1 288 ? -1.673 -11.468 29.363 1.00 60.62 288 GLN A O 1
ATOM 2345 N N . SER A 1 289 ? -1.702 -13.666 28.909 1.00 49.47 289 SER A N 1
ATOM 2346 C CA . SER A 1 289 ? -2.133 -14.047 30.256 1.00 49.47 289 SER A CA 1
ATOM 2347 C C . SER A 1 289 ? -1.006 -14.423 31.221 1.00 49.47 289 SER A C 1
ATOM 2349 O O . SER A 1 289 ? -1.224 -14.197 32.400 1.00 49.47 289 SER A O 1
ATOM 2351 N N . LEU A 1 290 ? 0.176 -14.936 30.823 1.00 46.47 290 LEU A N 1
ATOM 2352 C CA . LEU A 1 290 ? 1.088 -15.532 31.832 1.00 46.47 290 LEU A CA 1
ATOM 2353 C C . LEU A 1 290 ? 2.615 -15.526 31.592 1.00 46.47 290 LEU A C 1
ATOM 2355 O O . LEU A 1 290 ? 3.332 -15.967 32.484 1.00 46.47 290 LEU A O 1
ATOM 2359 N N . THR A 1 291 ? 3.165 -14.987 30.503 1.00 42.81 291 THR A N 1
ATOM 2360 C CA . THR A 1 291 ? 4.628 -14.775 30.404 1.00 42.81 291 THR A CA 1
ATOM 2361 C C . THR A 1 291 ? 4.946 -13.638 29.435 1.00 42.81 291 THR A C 1
ATOM 2363 O O . THR A 1 291 ? 4.803 -13.810 28.224 1.00 42.81 291 THR A O 1
ATOM 2366 N N . PRO A 1 292 ? 5.387 -12.468 29.927 1.00 45.31 292 PRO A N 1
ATOM 2367 C CA . PRO A 1 292 ? 5.783 -11.386 29.050 1.00 45.31 292 PRO A CA 1
ATOM 2368 C C . PRO A 1 292 ? 7.117 -11.760 28.403 1.00 45.31 292 PRO A C 1
ATOM 2370 O O . PRO A 1 292 ? 8.145 -11.853 29.073 1.00 45.31 292 PRO A O 1
ATOM 2373 N N . ASN A 1 293 ? 7.142 -11.892 27.079 1.00 47.81 293 ASN A N 1
ATOM 2374 C CA . ASN A 1 293 ? 8.361 -11.541 26.359 1.00 47.81 293 ASN A CA 1
ATOM 2375 C C . ASN A 1 293 ? 8.497 -10.010 26.475 1.00 47.81 293 ASN A C 1
ATOM 2377 O O . ASN A 1 293 ? 8.063 -9.268 25.595 1.00 47.81 293 ASN A O 1
ATOM 2381 N N . LEU A 1 294 ? 9.042 -9.554 27.613 1.00 46.56 294 LEU A N 1
ATOM 2382 C CA . LEU A 1 294 ? 9.099 -8.158 28.086 1.00 46.56 294 LEU A CA 1
ATOM 2383 C C . LEU A 1 294 ? 9.654 -7.165 27.056 1.00 46.56 294 LEU A C 1
ATOM 2385 O O . LEU A 1 294 ? 9.347 -5.979 27.120 1.00 46.56 294 LEU A O 1
ATOM 2389 N N . MET A 1 295 ? 10.459 -7.629 26.096 1.00 47.06 295 MET A N 1
ATOM 2390 C CA . MET A 1 295 ? 10.986 -6.764 25.040 1.00 47.06 295 MET A CA 1
ATOM 2391 C C . MET A 1 295 ? 9.916 -6.290 24.049 1.00 47.06 295 MET A C 1
ATOM 2393 O O . MET A 1 295 ? 10.080 -5.216 23.475 1.00 47.06 295 MET A O 1
ATOM 2397 N N . TYR A 1 296 ? 8.830 -7.049 23.848 1.00 50.03 296 TYR A N 1
ATOM 2398 C CA . TYR A 1 296 ? 7.862 -6.763 22.786 1.00 50.03 296 TYR A CA 1
ATOM 2399 C C . TYR A 1 296 ? 6.538 -6.154 23.263 1.00 50.03 296 TYR A C 1
ATOM 2401 O O . TYR A 1 296 ? 5.896 -5.442 22.493 1.00 50.03 296 TYR A O 1
ATOM 2409 N N . SER A 1 297 ? 6.155 -6.369 24.524 1.00 51.88 297 SER A N 1
ATOM 2410 C CA . SER A 1 297 ? 4.838 -6.003 25.071 1.00 51.88 297 SER A CA 1
ATOM 2411 C C . SER A 1 297 ? 4.561 -4.492 25.107 1.00 51.88 297 SER A C 1
ATOM 2413 O O . SER A 1 297 ? 3.436 -4.062 24.859 1.00 51.88 297 SER A O 1
ATOM 2415 N N . ASN A 1 298 ? 5.580 -3.661 25.353 1.00 54.78 298 ASN A N 1
ATOM 2416 C CA . ASN A 1 298 ? 5.384 -2.219 25.573 1.00 54.78 298 ASN A CA 1
ATOM 2417 C C . ASN A 1 298 ? 5.069 -1.437 24.287 1.00 54.78 298 ASN A C 1
ATOM 2419 O O . ASN A 1 298 ? 4.294 -0.477 24.309 1.00 54.78 298 ASN A O 1
ATOM 2423 N N . GLN A 1 299 ? 5.669 -1.821 23.155 1.00 59.59 299 GLN A N 1
ATOM 2424 C CA . GLN A 1 299 ? 5.346 -1.208 21.864 1.00 59.59 299 GLN A CA 1
ATOM 2425 C C . GLN A 1 299 ? 4.021 -1.756 21.323 1.00 59.59 299 GLN A C 1
ATOM 2427 O O . GLN A 1 299 ? 3.232 -0.997 20.759 1.00 59.59 299 GLN A O 1
ATOM 2432 N N . THR A 1 300 ? 3.722 -3.039 21.560 1.00 63.47 300 THR A N 1
ATOM 2433 C CA . THR A 1 300 ? 2.481 -3.664 21.087 1.00 63.47 300 THR A CA 1
ATOM 2434 C C . THR A 1 300 ? 1.238 -3.301 21.914 1.00 63.47 300 THR A C 1
ATOM 2436 O O . THR A 1 300 ? 0.121 -3.271 21.403 1.00 63.47 300 THR A O 1
ATOM 2439 N N . GLY A 1 301 ? 1.378 -2.939 23.187 1.00 63.00 301 GLY A N 1
ATOM 2440 C CA . GLY A 1 301 ? 0.248 -2.432 23.975 1.00 63.00 301 GLY A CA 1
ATOM 2441 C C . GLY A 1 301 ? -0.323 -1.121 23.413 1.00 63.00 301 GLY A C 1
ATOM 2442 O O . GLY A 1 301 ? -1.540 -0.960 23.292 1.00 63.00 301 GLY A O 1
ATOM 2443 N N . LYS A 1 302 ? 0.555 -0.196 22.993 1.00 73.00 302 LYS A N 1
ATOM 2444 C CA . LYS A 1 302 ? 0.167 1.146 22.523 1.00 73.00 302 LYS A CA 1
ATOM 2445 C C . LYS A 1 302 ? -0.646 1.119 21.231 1.00 73.00 302 LYS A C 1
ATOM 2447 O O . LYS A 1 302 ? -1.703 1.749 21.187 1.00 73.00 302 LYS A O 1
ATOM 2452 N N . TYR A 1 303 ? -0.203 0.393 20.199 1.00 78.38 303 TYR A N 1
ATOM 2453 C CA . TYR A 1 303 ? -0.991 0.346 18.959 1.00 78.38 303 TYR A CA 1
ATOM 2454 C C . TYR A 1 303 ? -2.267 -0.485 19.108 1.00 78.38 303 TYR A C 1
ATOM 2456 O O . TYR A 1 303 ? -3.206 -0.248 18.363 1.00 78.38 303 TYR A O 1
ATOM 2464 N N . PHE A 1 304 ? -2.375 -1.375 20.106 1.00 80.62 304 PHE A N 1
ATOM 2465 C CA . PHE A 1 304 ? -3.615 -2.139 20.311 1.00 80.62 304 PHE A CA 1
ATOM 2466 C C . PHE A 1 304 ? -4.715 -1.205 20.790 1.00 80.62 304 PHE A C 1
ATOM 2468 O O . PHE A 1 304 ? -5.817 -1.226 20.258 1.00 80.62 304 PHE A O 1
ATOM 2475 N N . GLY A 1 305 ? -4.379 -0.316 21.728 1.00 84.06 305 GLY A N 1
ATOM 2476 C CA . GLY A 1 305 ? -5.272 0.764 22.123 1.00 84.06 305 GLY A CA 1
ATOM 2477 C C . GLY A 1 305 ? -5.700 1.628 20.934 1.00 84.06 305 GLY A C 1
ATOM 2478 O O . GLY A 1 305 ? -6.882 1.901 20.808 1.00 84.06 305 GLY A O 1
ATOM 2479 N N . LYS A 1 306 ? -4.774 2.011 20.043 1.00 86.56 306 LYS A N 1
ATOM 2480 C CA . LYS A 1 306 ? -5.123 2.793 18.841 1.00 86.56 306 LYS A CA 1
ATOM 2481 C C . LYS A 1 306 ? -6.037 2.033 17.880 1.00 86.56 306 LYS A C 1
ATOM 2483 O O . LYS A 1 306 ? -6.963 2.620 17.346 1.00 86.56 306 LYS A O 1
ATOM 2488 N N . ILE A 1 307 ? -5.806 0.734 17.681 1.00 88.31 307 ILE A N 1
ATOM 2489 C CA . ILE A 1 307 ? -6.683 -0.115 16.862 1.00 88.31 307 ILE A CA 1
ATOM 2490 C C . ILE A 1 307 ? -8.097 -0.138 17.451 1.00 88.31 307 ILE A C 1
ATOM 2492 O O . ILE A 1 307 ? -9.061 -0.021 16.705 1.00 88.31 307 ILE A O 1
ATOM 2496 N N . LEU A 1 308 ? -8.230 -0.262 18.776 1.00 89.50 308 LEU A N 1
ATOM 2497 C CA . LEU A 1 308 ? -9.537 -0.201 19.432 1.00 89.50 308 LEU A CA 1
ATOM 2498 C C . LEU A 1 308 ? -10.205 1.168 19.252 1.00 89.50 308 LEU A C 1
ATOM 2500 O O . LEU A 1 308 ? -11.399 1.202 18.986 1.00 89.50 308 LEU A O 1
ATOM 2504 N N . ASP A 1 309 ? -9.458 2.272 19.338 1.00 91.19 309 ASP A N 1
ATOM 2505 C CA . ASP A 1 309 ? -10.014 3.605 19.062 1.00 91.19 309 ASP A CA 1
ATOM 2506 C C . ASP A 1 309 ? -10.533 3.692 17.616 1.00 91.19 309 ASP A C 1
ATOM 2508 O O . ASP A 1 309 ? -11.692 4.031 17.411 1.00 91.19 309 ASP A O 1
ATOM 2512 N N . VAL A 1 310 ? -9.733 3.263 16.629 1.00 91.94 310 VAL A N 1
ATOM 2513 C CA . VAL A 1 310 ? -10.141 3.223 15.211 1.00 91.94 310 VAL A CA 1
ATOM 2514 C C . VAL A 1 310 ? -11.411 2.391 15.019 1.00 91.94 310 VAL A C 1
ATOM 2516 O O . VAL A 1 310 ? -12.332 2.820 14.331 1.00 91.94 310 VAL A O 1
ATOM 2519 N N . LEU A 1 311 ? -11.497 1.204 15.628 1.00 93.00 311 LEU A N 1
ATOM 2520 C CA . LEU A 1 311 ? -12.699 0.369 15.538 1.00 93.00 311 LEU A CA 1
ATOM 2521 C C . LEU A 1 311 ? -13.921 1.068 16.150 1.00 93.00 311 LEU A C 1
ATOM 2523 O O . LEU A 1 311 ? -14.996 1.030 15.557 1.00 93.00 311 LEU A O 1
ATOM 2527 N N . ALA A 1 312 ? -13.765 1.710 17.311 1.00 93.25 312 ALA A N 1
ATOM 2528 C CA . ALA A 1 312 ? -14.849 2.436 17.964 1.00 93.25 312 ALA A CA 1
ATOM 2529 C C . ALA A 1 312 ? -15.327 3.630 17.121 1.00 93.25 312 ALA A C 1
ATOM 2531 O O . ALA A 1 312 ? -16.537 3.815 16.978 1.00 93.25 312 ALA A O 1
ATOM 2532 N N . ASP A 1 313 ? -14.403 4.391 16.529 1.00 92.75 313 ASP A N 1
ATOM 2533 C CA . ASP A 1 313 ? -14.709 5.520 15.644 1.00 92.75 313 ASP A CA 1
ATOM 2534 C C . ASP A 1 313 ? -15.489 5.052 14.408 1.00 92.75 313 ASP A C 1
ATOM 2536 O O . ASP A 1 313 ? -16.558 5.585 14.098 1.00 92.75 313 ASP A O 1
ATOM 2540 N N . LEU A 1 314 ? -14.998 4.005 13.733 1.00 93.62 314 LEU A N 1
ATOM 2541 C CA . LEU A 1 314 ? -15.629 3.462 12.529 1.00 93.62 314 LEU A CA 1
ATOM 2542 C C . LEU A 1 314 ? -17.018 2.885 12.821 1.00 93.62 314 LEU A C 1
ATOM 2544 O O . LEU A 1 314 ? -17.956 3.171 12.085 1.00 93.62 314 LEU A O 1
ATOM 2548 N N . PHE A 1 315 ? -17.183 2.136 13.915 1.00 93.19 315 PHE A N 1
ATOM 2549 C CA . PHE A 1 315 ? -18.489 1.611 14.333 1.00 93.19 315 PHE A CA 1
ATOM 2550 C C . PHE A 1 315 ? -19.472 2.705 14.762 1.00 93.19 315 PHE A C 1
ATOM 2552 O O . PHE A 1 315 ? -20.685 2.538 14.647 1.00 93.19 315 PHE A O 1
ATOM 2559 N N . SER A 1 316 ? -18.970 3.835 15.256 1.00 91.00 316 SER A N 1
ATOM 2560 C CA . SER A 1 316 ? -19.818 4.959 15.651 1.00 91.00 316 SER A CA 1
ATOM 2561 C C . SER A 1 316 ? -20.299 5.781 14.452 1.00 91.00 316 SER A C 1
ATOM 2563 O O . SER A 1 316 ? -21.349 6.427 14.549 1.00 91.00 316 SER A O 1
ATOM 2565 N N . SER A 1 317 ? -19.570 5.737 13.333 1.00 89.31 317 SER A N 1
ATOM 2566 C CA . SER A 1 317 ? -19.893 6.468 12.109 1.00 89.31 317 SER A CA 1
ATOM 2567 C C . SER A 1 317 ? -21.095 5.888 11.362 1.00 89.31 317 SER A C 1
ATOM 2569 O O . SER A 1 317 ? -21.266 4.677 11.251 1.00 89.31 317 SER A O 1
ATOM 2571 N N . ASN A 1 318 ? -21.909 6.777 10.788 1.00 86.12 318 ASN A N 1
ATOM 2572 C CA . ASN A 1 318 ? -23.034 6.409 9.924 1.00 86.12 318 ASN A CA 1
ATOM 2573 C C . ASN A 1 318 ? -22.680 6.444 8.425 1.00 86.12 318 ASN A C 1
ATOM 2575 O O . ASN A 1 318 ? -23.501 6.038 7.611 1.00 86.12 318 ASN A O 1
ATOM 2579 N N . GLN A 1 319 ? -21.501 6.960 8.059 1.00 89.44 319 GLN A N 1
ATOM 2580 C CA . GLN A 1 319 ? -21.080 7.131 6.658 1.00 89.44 319 GLN A CA 1
ATOM 2581 C C . GLN A 1 319 ? -20.050 6.080 6.215 1.00 89.44 319 GLN A C 1
ATOM 2583 O O . GLN A 1 319 ? -19.667 6.033 5.048 1.00 89.44 319 GLN A O 1
ATOM 2588 N N . CYS A 1 320 ? -19.572 5.236 7.135 1.00 89.81 320 CYS A N 1
ATOM 2589 C CA . CYS A 1 320 ? -18.644 4.163 6.799 1.00 89.81 320 CYS A CA 1
ATOM 2590 C C . CYS A 1 320 ? -19.350 3.083 5.966 1.00 89.81 320 CYS A C 1
ATOM 2592 O O . CYS A 1 320 ? -20.476 2.682 6.271 1.00 89.81 320 CYS A O 1
ATOM 2594 N N . CYS A 1 321 ? -18.690 2.600 4.913 1.00 91.38 321 CYS A N 1
ATOM 2595 C CA . CYS A 1 321 ? -19.280 1.599 4.034 1.00 91.38 321 CYS A CA 1
ATOM 2596 C C . CYS A 1 321 ? -19.470 0.246 4.744 1.00 91.38 321 CYS A C 1
ATOM 2598 O O . CYS A 1 321 ? -18.690 -0.153 5.615 1.00 91.38 321 CYS A O 1
ATOM 2600 N N . TYR A 1 322 ? -20.505 -0.489 4.330 1.00 90.75 322 TYR A N 1
ATOM 2601 C CA . TYR A 1 322 ? -20.872 -1.772 4.933 1.00 90.75 322 TYR A CA 1
ATOM 2602 C C . TYR A 1 322 ? -19.728 -2.794 4.903 1.00 90.75 322 TYR A C 1
ATOM 2604 O O . TYR A 1 322 ? -19.483 -3.465 5.905 1.00 90.75 322 TYR A O 1
ATOM 2612 N N . ASP A 1 323 ? -18.998 -2.887 3.789 1.00 92.88 323 ASP A N 1
ATOM 2613 C CA . ASP A 1 323 ? -17.905 -3.852 3.637 1.00 92.88 323 ASP A CA 1
ATOM 2614 C C . ASP A 1 323 ? -16.770 -3.589 4.631 1.00 92.88 323 ASP A C 1
ATOM 2616 O O . ASP A 1 323 ? -16.252 -4.528 5.243 1.00 92.88 323 ASP A O 1
ATOM 2620 N N . THR A 1 324 ? -16.429 -2.319 4.873 1.00 94.12 324 THR A N 1
ATOM 2621 C CA . THR A 1 324 ? -15.442 -1.961 5.896 1.00 94.12 324 THR A CA 1
ATOM 2622 C C . THR A 1 324 ? -15.954 -2.270 7.299 1.00 94.12 324 THR A C 1
ATOM 2624 O O . THR A 1 324 ? -15.219 -2.860 8.090 1.00 94.12 324 THR A O 1
ATOM 2627 N N . ILE A 1 325 ? -17.214 -1.956 7.614 1.00 93.69 325 ILE A N 1
ATOM 2628 C CA . ILE A 1 325 ? -17.805 -2.311 8.914 1.00 93.69 325 ILE A CA 1
ATOM 2629 C C . ILE A 1 325 ? -17.792 -3.829 9.121 1.00 93.69 325 ILE A C 1
ATOM 2631 O O . ILE A 1 325 ? -17.385 -4.299 10.183 1.00 93.69 325 ILE A O 1
ATOM 2635 N N . SER A 1 326 ? -18.154 -4.612 8.103 1.00 92.75 326 SER A N 1
ATOM 2636 C CA . SER A 1 326 ? -18.105 -6.077 8.143 1.00 92.75 326 SER A CA 1
ATOM 2637 C C . SER A 1 326 ? -16.684 -6.591 8.387 1.00 92.75 326 SER A C 1
ATOM 2639 O O . SER A 1 326 ? -16.456 -7.460 9.235 1.00 92.75 326 SER A O 1
ATOM 2641 N N . LEU A 1 327 ? -15.694 -6.004 7.712 1.00 92.94 327 LEU A N 1
ATOM 2642 C CA . LEU A 1 327 ? -14.283 -6.324 7.903 1.00 92.94 327 LEU A CA 1
ATOM 2643 C C . LEU A 1 327 ? -13.805 -6.014 9.332 1.00 92.94 327 LEU A C 1
ATOM 2645 O O . LEU A 1 327 ? -13.121 -6.842 9.945 1.00 92.94 327 LEU A O 1
ATOM 2649 N N . CYS A 1 328 ? -14.192 -4.858 9.874 1.00 93.00 328 CYS A N 1
ATOM 2650 C CA . CYS A 1 328 ? -13.915 -4.442 11.247 1.00 93.00 328 CYS A CA 1
ATOM 2651 C C . CYS A 1 328 ? -14.597 -5.356 12.275 1.00 93.00 328 CYS A C 1
ATOM 2653 O O . CYS A 1 328 ? -13.973 -5.712 13.274 1.00 93.00 328 CYS A O 1
ATOM 2655 N N . LEU A 1 329 ? -15.832 -5.802 12.025 1.00 92.31 329 LEU A N 1
ATOM 2656 C CA . LEU A 1 329 ? -16.538 -6.765 12.877 1.00 92.31 329 LEU A CA 1
ATOM 2657 C C . LEU A 1 329 ? -15.839 -8.126 12.886 1.00 92.31 329 LEU A C 1
ATOM 2659 O O . LEU A 1 329 ? -15.655 -8.706 13.954 1.00 92.31 329 LEU A O 1
ATOM 2663 N N . GLN A 1 330 ? -15.377 -8.619 11.733 1.00 90.88 330 GLN A N 1
ATOM 2664 C CA . GLN A 1 330 ? -14.569 -9.843 11.676 1.00 90.88 330 GLN A CA 1
ATOM 2665 C C . GLN A 1 330 ? -13.260 -9.689 12.457 1.00 90.88 330 GLN A C 1
ATOM 2667 O O . GLN A 1 330 ? -12.861 -10.591 13.193 1.00 90.88 330 GLN A O 1
ATOM 2672 N N . PHE A 1 331 ? -12.587 -8.543 12.316 1.00 89.50 331 PHE A N 1
ATOM 2673 C CA . PHE A 1 331 ? -11.375 -8.242 13.074 1.00 89.50 331 PHE A CA 1
ATOM 2674 C C . PHE A 1 331 ? -11.674 -8.250 14.583 1.00 89.50 331 PHE A C 1
ATOM 2676 O O . PHE A 1 331 ? -11.039 -8.989 15.339 1.00 89.50 331 PHE A O 1
ATOM 2683 N N . PHE A 1 332 ? -12.682 -7.506 15.034 1.00 89.88 332 PHE A N 1
ATOM 2684 C CA . PHE A 1 332 ? -13.049 -7.455 16.447 1.00 89.88 332 PHE A CA 1
ATOM 2685 C C . PHE A 1 332 ? -13.513 -8.818 16.988 1.00 89.88 332 PHE A C 1
ATOM 2687 O O . PHE A 1 332 ? -13.138 -9.201 18.097 1.00 89.88 332 PHE A O 1
ATOM 2694 N N . GLY A 1 333 ? -14.226 -9.606 16.180 1.00 88.56 333 GLY A N 1
ATOM 2695 C CA . GLY A 1 333 ? -14.592 -10.991 16.481 1.00 88.56 333 GLY A CA 1
ATOM 2696 C C . GLY A 1 333 ? -13.373 -11.873 16.764 1.00 88.56 333 GLY A C 1
ATOM 2697 O O . GLY A 1 333 ? -13.340 -12.566 17.780 1.00 88.56 333 GLY A O 1
ATOM 2698 N N . ASN A 1 334 ? -12.317 -11.776 15.948 1.00 85.62 334 ASN A N 1
ATOM 2699 C CA . ASN A 1 334 ? -11.061 -12.499 16.185 1.00 85.62 334 ASN A CA 1
ATOM 2700 C C . ASN A 1 334 ? -10.382 -12.071 17.500 1.00 85.62 334 ASN A C 1
ATOM 2702 O O . ASN A 1 334 ? -9.811 -12.905 18.211 1.00 85.62 334 ASN A O 1
ATOM 2706 N N . VAL A 1 335 ? -10.452 -10.781 17.853 1.00 83.38 335 VAL A N 1
ATOM 2707 C CA . VAL A 1 335 ? -9.944 -10.263 19.136 1.00 83.38 335 VAL A CA 1
ATOM 2708 C C . VAL A 1 335 ? -10.739 -10.848 20.310 1.00 83.38 335 VAL A C 1
ATOM 2710 O O . VAL A 1 335 ? -10.135 -11.332 21.271 1.00 83.38 335 VAL A O 1
ATOM 2713 N N . LEU A 1 336 ? -12.072 -10.854 20.224 1.00 84.94 336 LEU A N 1
ATOM 2714 C CA . LEU A 1 336 ? -12.972 -11.424 21.234 1.00 84.94 336 LEU A CA 1
ATOM 2715 C C . LEU A 1 336 ? -12.724 -12.920 21.440 1.00 84.94 336 LEU A C 1
ATOM 2717 O O . LEU A 1 336 ? -12.547 -13.377 22.573 1.00 84.94 336 LEU A O 1
ATOM 2721 N N . ASP A 1 337 ? -12.653 -13.682 20.349 1.00 84.44 337 ASP A N 1
ATOM 2722 C CA . ASP A 1 337 ? -12.390 -15.119 20.389 1.00 84.44 337 ASP A CA 1
ATOM 2723 C C . ASP A 1 337 ? -11.066 -15.436 21.070 1.00 84.44 337 ASP A C 1
ATOM 2725 O O . ASP A 1 337 ? -10.952 -16.408 21.825 1.00 84.44 337 ASP A O 1
ATOM 2729 N N . ARG A 1 338 ? -10.060 -14.596 20.839 1.00 79.06 338 ARG A N 1
ATOM 2730 C CA . ARG A 1 338 ? -8.761 -14.738 21.475 1.00 79.06 338 ARG A CA 1
ATOM 2731 C C . ARG A 1 338 ? -8.793 -14.385 22.958 1.00 79.06 338 ARG A C 1
ATOM 2733 O O . ARG A 1 338 ? -8.280 -15.164 23.759 1.00 79.06 338 ARG A O 1
ATOM 2740 N N . ALA A 1 339 ? -9.401 -13.259 23.328 1.00 78.69 339 ALA A N 1
ATOM 2741 C CA . ALA A 1 339 ? -9.567 -12.863 24.727 1.00 78.69 339 ALA A CA 1
ATOM 2742 C C . ALA A 1 339 ? -10.279 -13.965 25.532 1.00 78.69 339 ALA A C 1
ATOM 2744 O O . ALA A 1 339 ? -9.845 -14.312 26.634 1.00 78.69 339 ALA A O 1
ATOM 2745 N N . ARG A 1 340 ? -11.304 -14.584 24.927 1.00 80.94 340 ARG A N 1
ATOM 2746 C CA . ARG A 1 340 ? -12.017 -15.746 25.469 1.00 80.94 340 ARG A CA 1
ATOM 2747 C C . ARG A 1 340 ? -11.103 -16.961 25.640 1.00 80.94 340 ARG A C 1
ATOM 2749 O O . ARG A 1 340 ? -11.049 -17.515 26.732 1.00 80.94 340 ARG A O 1
ATOM 2756 N N . LYS A 1 341 ? -10.364 -17.368 24.598 1.00 82.00 341 LYS A N 1
ATOM 2757 C CA . LYS A 1 341 ? -9.440 -18.524 24.653 1.00 82.00 341 LYS A CA 1
ATOM 2758 C C . LYS A 1 341 ? -8.350 -18.369 25.716 1.00 82.00 341 LYS A C 1
ATOM 2760 O O . LYS A 1 341 ? -7.936 -19.359 26.306 1.00 82.00 341 LYS A O 1
ATOM 2765 N N . LEU A 1 342 ? -7.890 -17.143 25.956 1.00 74.69 342 LEU A N 1
ATOM 2766 C CA . LEU A 1 342 ? -6.843 -16.840 26.937 1.00 74.69 342 LEU A CA 1
ATOM 2767 C C . LEU A 1 342 ? -7.383 -16.655 28.364 1.00 74.69 342 LEU A C 1
ATOM 2769 O O . LEU A 1 342 ? -6.590 -16.436 29.278 1.00 74.69 342 LEU A O 1
ATOM 2773 N N . ASN A 1 343 ? -8.708 -16.746 28.554 1.00 74.25 343 ASN A N 1
ATOM 2774 C CA . ASN A 1 343 ? -9.413 -16.497 29.814 1.00 74.25 343 ASN A CA 1
ATOM 2775 C C . ASN A 1 343 ? -8.978 -15.181 30.492 1.00 74.25 343 ASN A C 1
ATOM 2777 O O . ASN A 1 343 ? -8.829 -15.098 31.712 1.00 74.25 343 ASN A O 1
ATOM 2781 N N . ASN A 1 344 ? -8.713 -14.149 29.684 1.00 72.69 344 ASN A N 1
ATOM 2782 C CA . ASN A 1 344 ? -8.124 -12.907 30.162 1.00 72.69 344 ASN A CA 1
ATOM 2783 C C . ASN A 1 344 ? -9.213 -11.871 30.474 1.00 72.69 344 ASN A C 1
ATOM 2785 O O . ASN A 1 344 ? -9.608 -11.066 29.630 1.00 72.69 344 ASN A O 1
ATOM 2789 N N . ALA A 1 345 ? -9.689 -11.877 31.720 1.00 73.88 345 ALA A N 1
ATOM 2790 C CA . ALA A 1 345 ? -10.731 -10.960 32.182 1.00 73.88 345 ALA A CA 1
ATOM 2791 C C . ALA A 1 345 ? -10.302 -9.475 32.192 1.00 73.88 345 ALA A C 1
ATOM 2793 O O . ALA A 1 345 ? -11.158 -8.592 32.270 1.00 73.88 345 ALA A O 1
ATOM 2794 N N . LEU A 1 346 ? -8.997 -9.172 32.119 1.00 74.38 346 LEU A N 1
ATOM 2795 C CA . LEU A 1 346 ? -8.489 -7.794 32.135 1.00 74.38 346 LEU A CA 1
ATOM 2796 C C . LEU A 1 346 ? -8.813 -7.039 30.842 1.00 74.38 346 LEU A C 1
ATOM 2798 O O . LEU A 1 346 ? -8.987 -5.822 30.884 1.00 74.38 346 LEU A O 1
ATOM 2802 N N . VAL A 1 347 ? -8.982 -7.753 29.726 1.00 75.94 347 VAL A N 1
ATOM 2803 C CA . VAL A 1 347 ? -9.381 -7.175 28.432 1.00 75.94 347 VAL A CA 1
ATOM 2804 C C . VAL A 1 347 ? -10.705 -6.419 28.567 1.00 75.94 347 VAL A C 1
ATOM 2806 O O . VAL A 1 347 ? -10.810 -5.271 28.149 1.00 75.94 347 VAL A O 1
ATOM 2809 N N . PHE A 1 348 ? -11.686 -7.013 29.251 1.00 76.94 348 PHE A N 1
ATOM 2810 C CA . PHE A 1 348 ? -13.014 -6.422 29.457 1.00 76.94 348 PHE A CA 1
ATOM 2811 C C . PHE A 1 348 ? -13.021 -5.239 30.438 1.00 76.94 348 PHE A C 1
ATOM 2813 O O . PHE A 1 348 ? -13.988 -4.476 30.498 1.00 76.94 348 PHE A O 1
ATOM 2820 N N . LYS A 1 349 ? -11.945 -5.058 31.216 1.00 80.88 349 LYS A N 1
ATOM 2821 C CA . LYS A 1 349 ? -11.760 -3.883 32.082 1.00 80.88 349 LYS A CA 1
ATOM 2822 C C . LYS A 1 349 ? -11.130 -2.702 31.341 1.00 80.88 349 LYS A C 1
ATOM 2824 O O . LYS A 1 349 ? -11.131 -1.596 31.874 1.00 80.88 349 LYS A O 1
ATOM 2829 N N . ASN A 1 350 ? -10.601 -2.912 30.135 1.00 83.88 350 ASN A N 1
ATOM 2830 C CA . ASN A 1 350 ? -10.014 -1.851 29.332 1.00 83.88 350 ASN A CA 1
ATOM 2831 C C . ASN A 1 350 ? -11.109 -0.916 28.783 1.00 83.88 350 ASN A C 1
ATOM 2833 O O . ASN A 1 350 ? -12.032 -1.363 28.104 1.00 83.88 350 ASN A O 1
ATOM 2837 N N . GLY A 1 351 ? -10.992 0.388 29.056 1.00 86.75 351 GLY A N 1
ATOM 2838 C CA . GLY A 1 351 ? -11.975 1.388 28.620 1.00 86.75 351 GLY A CA 1
ATOM 2839 C C . GLY A 1 351 ? -12.138 1.458 27.100 1.00 86.75 351 GLY A C 1
ATOM 2840 O O . GLY A 1 351 ? -13.259 1.478 26.613 1.00 86.75 351 GLY A O 1
ATOM 2841 N N . LYS A 1 352 ? -11.043 1.378 26.335 1.00 88.75 352 LYS A N 1
ATOM 2842 C CA . LYS A 1 352 ? -11.099 1.389 24.864 1.00 88.75 352 LYS A CA 1
ATOM 2843 C C . LYS A 1 352 ? -11.805 0.155 24.319 1.00 88.75 352 LYS A C 1
ATOM 2845 O O . LYS A 1 352 ? -12.602 0.249 23.397 1.00 88.75 352 LYS A O 1
ATOM 2850 N N . PHE A 1 353 ? -11.562 -1.002 24.933 1.00 88.12 353 PHE A N 1
ATOM 2851 C CA . PHE A 1 353 ? -12.254 -2.236 24.565 1.00 88.12 353 PHE A CA 1
ATOM 2852 C C . PHE A 1 353 ? -13.763 -2.138 24.820 1.00 88.12 353 PHE A C 1
ATOM 2854 O O . PHE A 1 353 ? -14.566 -2.566 23.991 1.00 88.12 353 PHE A O 1
ATOM 2861 N N . ARG A 1 354 ? -14.154 -1.531 25.948 1.00 89.06 354 ARG A N 1
ATOM 2862 C CA . ARG A 1 354 ? -15.559 -1.249 26.256 1.00 89.06 354 ARG A CA 1
ATOM 2863 C C . ARG A 1 354 ? -16.189 -0.301 25.236 1.00 89.06 354 ARG A C 1
ATOM 2865 O O . ARG A 1 354 ? -17.279 -0.606 24.770 1.00 89.06 354 ARG A O 1
ATOM 2872 N N . ASN A 1 355 ? -15.489 0.760 24.833 1.00 92.31 355 ASN A N 1
ATOM 2873 C CA . ASN A 1 355 ? -15.982 1.693 23.816 1.00 92.31 355 ASN A CA 1
ATOM 2874 C C . ASN A 1 355 ? -16.307 0.977 22.497 1.00 92.31 355 ASN A C 1
ATOM 2876 O O . ASN A 1 355 ? -17.354 1.224 21.910 1.00 92.31 355 ASN A O 1
ATOM 2880 N N . VAL A 1 356 ? -15.457 0.038 22.061 1.00 92.25 356 VAL A N 1
ATOM 2881 C CA . VAL A 1 356 ? -15.738 -0.774 20.864 1.00 92.25 356 VAL A CA 1
ATOM 2882 C C . VAL A 1 356 ? -16.984 -1.640 21.057 1.00 92.25 356 VAL A C 1
ATOM 2884 O O . VAL A 1 356 ? -17.808 -1.733 20.150 1.00 92.25 356 VAL A O 1
ATOM 2887 N N . CYS A 1 357 ? -17.160 -2.251 22.234 1.00 90.31 357 CYS A N 1
ATOM 2888 C CA . CYS A 1 357 ? -18.355 -3.047 22.531 1.00 90.31 357 CYS A CA 1
ATOM 2889 C C . CYS A 1 357 ? -19.629 -2.191 22.488 1.00 90.31 357 CYS A C 1
ATOM 2891 O O . CYS A 1 357 ? -20.606 -2.585 21.860 1.00 90.31 357 CYS A O 1
ATOM 2893 N N . GLU A 1 358 ? -19.612 -1.015 23.118 1.00 90.69 358 GLU A N 1
ATOM 2894 C CA . GLU A 1 358 ? -20.736 -0.072 23.116 1.00 90.69 358 GLU A CA 1
ATOM 2895 C C . GLU A 1 358 ? -21.060 0.405 21.693 1.00 90.69 358 GLU A C 1
ATOM 2897 O O . GLU A 1 358 ? -22.220 0.381 21.283 1.00 90.69 358 GLU A O 1
ATOM 2902 N N . ALA A 1 359 ? -20.040 0.754 20.904 1.00 90.88 359 ALA A N 1
ATOM 2903 C CA . ALA A 1 359 ? -20.211 1.123 19.501 1.00 90.88 359 ALA A CA 1
ATOM 2904 C C . ALA A 1 359 ? -20.793 -0.031 18.664 1.00 90.88 359 ALA A C 1
ATOM 2906 O O . ALA A 1 359 ? -21.664 0.195 17.829 1.00 90.88 359 ALA A O 1
ATOM 2907 N N . THR A 1 360 ? -20.387 -1.276 18.939 1.00 89.31 360 THR A N 1
ATOM 2908 C CA . THR A 1 360 ? -20.918 -2.474 18.265 1.00 89.31 360 THR A CA 1
ATOM 2909 C C . THR A 1 360 ? -22.399 -2.699 18.578 1.00 89.31 360 THR A C 1
ATOM 2911 O O . THR A 1 360 ? -23.184 -2.954 17.672 1.00 89.31 360 THR A O 1
ATOM 2914 N N . VAL A 1 361 ? -22.816 -2.553 19.840 1.00 86.56 361 VAL A N 1
ATOM 2915 C CA . VAL A 1 361 ? -24.240 -2.652 20.221 1.00 86.56 361 VAL A CA 1
ATOM 2916 C C . VAL A 1 361 ? -25.065 -1.560 19.530 1.00 86.56 361 VAL A C 1
ATOM 2918 O O . VAL A 1 361 ? -26.172 -1.806 19.055 1.00 86.56 361 VAL A O 1
ATOM 2921 N N . ASN A 1 362 ? -24.504 -0.357 19.410 1.00 83.44 362 ASN A N 1
ATOM 2922 C CA . ASN A 1 362 ? -25.153 0.757 18.723 1.00 83.44 362 ASN A CA 1
ATOM 2923 C C . ASN A 1 362 ? -25.188 0.606 17.191 1.00 83.44 362 ASN A C 1
ATOM 2925 O O . ASN A 1 362 ? -25.962 1.304 16.541 1.00 83.44 362 ASN A O 1
ATOM 2929 N N . LEU A 1 363 ? -24.392 -0.286 16.591 1.00 82.38 363 LEU A N 1
ATOM 2930 C CA . LEU A 1 363 ? -24.511 -0.611 15.165 1.00 82.38 363 LEU A CA 1
ATOM 2931 C C . LEU A 1 363 ? -25.783 -1.412 14.874 1.00 82.38 363 LEU A C 1
ATOM 2933 O O . LEU A 1 363 ? -26.452 -1.149 13.873 1.00 82.38 363 LEU A O 1
ATOM 2937 N N . GLU A 1 364 ? -26.139 -2.363 15.744 1.00 63.16 364 GLU A N 1
ATOM 2938 C CA . GLU A 1 364 ? -27.352 -3.177 15.583 1.00 63.16 364 GLU A CA 1
ATOM 2939 C C . GLU A 1 364 ? -28.618 -2.316 15.618 1.00 63.16 364 GLU A C 1
ATOM 2941 O O . GLU A 1 364 ? -29.546 -2.546 14.845 1.00 63.16 364 GLU A O 1
ATOM 2946 N N . SER A 1 365 ? -28.644 -1.265 16.442 1.00 59.62 365 SER A N 1
ATOM 2947 C CA . SER A 1 365 ? -29.785 -0.344 16.500 1.00 59.62 365 SER A CA 1
ATOM 2948 C C . SER A 1 365 ? -29.900 0.576 15.277 1.00 59.62 365 SER A C 1
ATOM 2950 O O . SER A 1 365 ? -30.983 1.101 15.018 1.00 59.62 365 SER A O 1
ATOM 2952 N N . LYS A 1 366 ? -28.819 0.749 14.502 1.00 61.12 366 LYS A N 1
ATOM 2953 C CA . LYS A 1 366 ? -28.757 1.640 13.331 1.00 61.12 366 LYS A CA 1
ATOM 2954 C C . LYS A 1 366 ? -29.006 0.941 11.984 1.00 61.12 366 LYS A C 1
ATOM 2956 O O . LYS A 1 366 ? -29.503 1.590 11.071 1.00 61.12 366 LYS A O 1
ATOM 2961 N N . ASN A 1 367 ? -28.693 -0.355 11.841 1.00 50.47 367 ASN A N 1
ATOM 2962 C CA . ASN A 1 367 ? -28.530 -0.994 10.519 1.00 50.47 367 ASN A CA 1
ATOM 2963 C C . ASN A 1 367 ? -29.593 -2.028 10.083 1.00 50.47 367 ASN A C 1
ATOM 2965 O O . ASN A 1 367 ? -29.461 -2.612 9.007 1.00 50.47 367 ASN A O 1
ATOM 2969 N N . PHE A 1 368 ? -30.699 -2.222 10.810 1.00 47.84 368 PHE A N 1
ATOM 2970 C CA . PHE A 1 368 ? -31.786 -3.121 10.362 1.00 47.84 368 PHE A CA 1
ATOM 2971 C C . PHE A 1 368 ? -32.765 -2.516 9.329 1.00 47.84 368 PHE A C 1
ATOM 2973 O O . PHE A 1 368 ? -33.855 -3.049 9.137 1.00 47.84 368 PHE A O 1
ATOM 2980 N N . GLN A 1 369 ? -32.400 -1.443 8.616 1.00 46.41 369 GLN A N 1
ATOM 2981 C CA . GLN A 1 369 ? -33.208 -0.918 7.498 1.00 46.41 369 GLN A CA 1
ATOM 2982 C C . GLN A 1 369 ? -32.811 -1.452 6.108 1.00 46.41 369 GLN A C 1
ATOM 2984 O O . GLN A 1 369 ? -33.552 -1.230 5.156 1.00 46.41 369 GLN A O 1
ATOM 2989 N N . PHE A 1 370 ? -31.711 -2.205 5.975 1.00 41.66 370 PHE A N 1
ATOM 2990 C CA . PHE A 1 370 ? -31.223 -2.691 4.669 1.00 41.66 370 PHE A CA 1
ATOM 2991 C C . PHE A 1 370 ? -31.235 -4.220 4.497 1.00 41.66 370 PHE A C 1
ATOM 2993 O O . PHE A 1 370 ? -30.794 -4.733 3.473 1.00 41.66 370 PHE A O 1
ATOM 3000 N N . LEU A 1 371 ? -31.790 -4.964 5.460 1.00 36.03 371 LEU A N 1
ATOM 3001 C CA . LEU A 1 371 ? -32.014 -6.410 5.356 1.00 36.03 371 LEU A CA 1
ATOM 3002 C C . LEU A 1 371 ? -33.465 -6.710 4.951 1.00 36.03 371 LEU A C 1
ATOM 3004 O O . LEU A 1 371 ? -34.220 -7.318 5.704 1.00 36.03 371 LEU A O 1
ATOM 3008 N N . VAL A 1 372 ? -33.856 -6.296 3.746 1.00 28.41 372 VAL A N 1
ATOM 3009 C CA . VAL A 1 372 ? -34.960 -6.945 3.026 1.00 28.41 372 VAL A CA 1
ATOM 3010 C C . VAL A 1 372 ? -34.461 -7.250 1.615 1.00 28.41 372 VAL A C 1
ATOM 3012 O O . VAL A 1 372 ? -34.260 -6.317 0.839 1.00 28.41 372 VAL A O 1
ATOM 3015 N N . PRO A 1 373 ? -34.221 -8.525 1.268 1.00 34.72 373 PRO A N 1
ATOM 3016 C CA . PRO A 1 373 ? -34.043 -8.900 -0.123 1.00 34.72 373 PRO A CA 1
ATOM 3017 C C . PRO A 1 373 ? -35.409 -8.783 -0.814 1.00 34.72 373 PRO A C 1
ATOM 3019 O O . PRO A 1 373 ? -36.385 -9.365 -0.337 1.00 34.72 373 PRO A O 1
ATOM 3022 N N . VAL A 1 374 ? -35.479 -8.012 -1.902 1.00 35.19 374 VAL A N 1
ATOM 3023 C CA . VAL A 1 374 ? -36.558 -8.132 -2.898 1.00 35.19 374 VAL A CA 1
ATOM 3024 C C . VAL A 1 374 ? -36.103 -9.101 -3.971 1.00 35.19 374 VAL A C 1
ATOM 3026 O O . VAL A 1 374 ? -34.954 -8.933 -4.440 1.00 35.19 374 VAL A O 1
#

Secondary structure (DSSP, 8-state):
-TTTTTTTS---SSPPPHHHHHHHHHHHHHHHH--TTS--S-THHHHHHHHHHHHHHHHHHHHHHHHHHS-GGGHHHHHHHHHHHHTSTT--HHHHHHHHHHHHHHHHHS-HHHHHTTHHHHHSSTT-TTGGGTT---HHHHHHHHHHHHHHTSTT-HHHHHHHHHHHHHHHHHHHHHHHHHTT---TT--GGG-TT--TTSS------HHHHHHHHHHHHHHTHHHHH-TTTHHHHHSSSS-HHHIIIIIS-TT-HHHHHH-HHHHHHHHHHHHT-HHHHHH-TTT--S---HHHHHHHHHHHHHHHHHHHHHHH-SSS-HHHHHHHHHHHHHHHHHHHHTT-TTGGG-HHHHHHHHHHHHHHHHHTTS----

Foldseek 3Di:
DVVVVVPPPDPDPDPDPPLVVVLVVLLVVLVVVLPPDPLPDDPVSVVVLQVSLVVLLVNLVVLLVVVLVDDPVSPVVSLVSLLSSLPHPPDDPVSLVSSLVSLVSCVVRDDLVSVLVCLCCCQFEPSHSCVSPCPPPDVVSVVSSLVSLLSQCAVPDLSSNQSSVLRLVLLLLVLVVQLCVVLVDPDPQLPSVPQFSNDVVRYDDDPQDNVNSLVSLLSSLSSCLSLLPPPPNPVSQVSHRVRPLCCLLRNDCLLPLSCQQVRVSSSLSSLVSVLSNVVLLVQAPLLDDDDHPVVRHPVSVVSVLSLLVSLLSLLQDPRGDPSSVVSSVVSLVVSVVSSVVSVRPSCVVDPSSVSNVVSNVVSVVVPPPPPDDD

pLDDT: mean 74.38, std 17.1, range [27.31, 96.19]

InterPro domains:
  IPR031559 Serine/threonine-protein kinase SMG1 [PF15785] (237-366)

Sequence (374 aa):
MASHMVDDFWWGSHSAPPNYIAFKTILNVVSEHLNVDDLAATNFAQEYRDFLHNAALFAAKVILYIYRTQTNLLLHPLLNLCQIIAKIQFLNVRSRMRLVTLMKKVLLYSSPDVISSYIDRLIGSEDGILFHHRDCPDNQIFMSIVEIYRNLLAPKNVKCLQESYRLVIAELRYCFEVLQKEANVNCPNAKLDDWDGADPTLWSKGSYSVDYASSTISYLCSTFDEFVNAKNSLIGMWALTPNFFYLLTSLVPISEEWFYALYPAAHYSIVYTLKSHEFFITNSEILQSLTPNLMYSNQTGKYFGKILDVLADLFSSNQCCYDTISLCLQFFGNVLDRARKLNNALVFKNGKFRNVCEATVNLESKNFQFLVPV

Organism: Romanomermis culicivorax (NCBI:t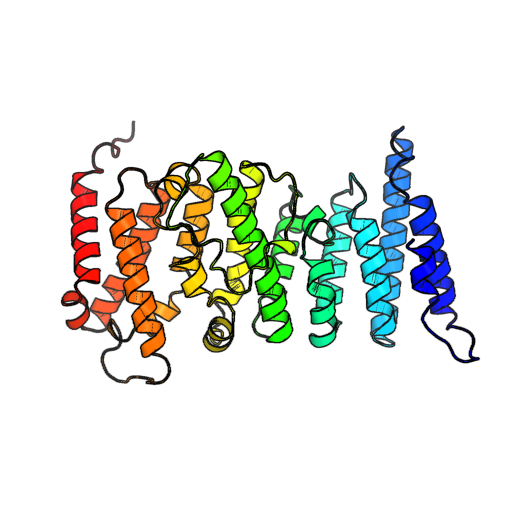xid13658)

Radius of gyration: 24.73 Å; chains: 1; bounding box: 82×40×72 Å